Protein AF-A0A371CZX0-F1 (afdb_monomer)

Foldseek 3Di:
DVVVVVVVVVVCVVCVVLVVVLVVQCCVQDQHPPHDDDPVSQVSSVSVVFFDDDDPNDGGTHVDDDDDPVVCVQVPCVVDPVSVDPDPCVQADPNDGDCPDDPDDDPCPVVVVVVVVVVVVLQVVWKDKAAAADPVRHHDDDPFDWDDDPDIDTPDPDIDIDTPDPVSVVVVVVVVVVVVVVVVVVVD

Mean predicted aligned error: 15.75 Å

Solvent-accessible surface area (backbone atoms only — not comparable to full-atom values): 11712 Å² total; per-residue (Å²): 101,74,65,55,52,50,48,50,55,47,51,46,68,74,37,54,73,56,47,53,49,45,48,51,43,52,68,71,35,96,50,45,97,87,49,78,80,52,83,84,51,53,90,68,36,70,67,63,55,33,47,87,46,76,57,98,91,42,82,40,42,38,86,64,86,85,77,81,60,59,66,60,65,64,47,32,59,88,85,29,72,67,48,92,53,96,55,77,65,81,47,49,58,97,87,38,73,74,75,89,78,66,98,82,68,64,86,57,49,64,61,53,50,54,51,47,52,54,49,52,54,54,47,62,72,29,38,43,78,47,61,28,59,51,98,87,67,48,75,50,86,83,81,61,52,67,44,87,65,99,73,64,50,63,72,61,80,74,56,36,79,44,61,68,40,75,69,33,41,52,50,53,53,52,51,56,52,53,53,51,60,50,56,64,63,75,75,112

pLDDT: mean 73.19, std 15.43, range [34.62, 96.06]

Structure (mmCIF, N/CA/C/O backbone):
data_AF-A0A371CZX0-F1
#
_entry.id   AF-A0A371CZX0-F1
#
loop_
_atom_site.group_PDB
_atom_site.id
_atom_site.type_symbol
_atom_site.label_atom_id
_atom_site.label_alt_id
_atom_site.label_comp_id
_atom_site.label_asym_id
_atom_site.label_entity_id
_atom_site.label_seq_id
_atom_site.pdbx_PDB_ins_code
_atom_site.Cartn_x
_atom_site.Cartn_y
_atom_site.Cartn_z
_atom_site.occupancy
_atom_site.B_iso_or_equiv
_atom_site.auth_seq_id
_atom_site.auth_comp_id
_atom_site.auth_asym_id
_atom_site.auth_atom_id
_atom_site.pdbx_PDB_model_num
ATOM 1 N N . MET A 1 1 ? 22.212 -15.132 -29.363 1.00 39.94 1 MET A N 1
ATOM 2 C CA . MET A 1 1 ? 23.572 -14.924 -29.921 1.00 39.94 1 MET A CA 1
ATOM 3 C C . MET A 1 1 ? 23.565 -14.866 -31.442 1.00 39.94 1 MET A C 1
ATOM 5 O O . MET A 1 1 ? 23.543 -13.749 -31.930 1.00 39.94 1 MET A O 1
ATOM 9 N N . PHE A 1 2 ? 23.520 -15.974 -32.202 1.00 34.62 2 PHE A N 1
ATOM 10 C CA . PHE A 1 2 ? 23.431 -15.868 -33.676 1.00 34.62 2 PHE A CA 1
ATOM 11 C C . PHE A 1 2 ? 22.177 -15.104 -34.132 1.00 34.62 2 PHE A C 1
ATOM 13 O O . PHE A 1 2 ? 22.297 -14.198 -34.943 1.00 34.62 2 PHE A O 1
ATOM 20 N N . SER A 1 3 ? 21.011 -15.390 -33.542 1.00 36.66 3 SER A N 1
ATOM 21 C CA . SER A 1 3 ? 19.757 -14.658 -33.788 1.00 36.66 3 SER A CA 1
ATOM 22 C C . SER A 1 3 ? 19.860 -13.157 -33.496 1.00 36.66 3 SER A C 1
ATOM 24 O O . SER A 1 3 ? 19.471 -12.351 -34.327 1.00 36.66 3 SER A O 1
ATOM 26 N N . THR A 1 4 ? 20.427 -12.789 -32.345 1.00 41.00 4 THR A N 1
ATOM 27 C CA . THR A 1 4 ? 20.594 -11.398 -31.893 1.00 41.00 4 THR A CA 1
ATOM 28 C C . THR A 1 4 ? 21.497 -10.607 -32.840 1.00 41.00 4 THR A C 1
ATOM 30 O O . THR A 1 4 ? 21.107 -9.548 -33.318 1.00 41.00 4 THR A O 1
ATOM 33 N N . LEU A 1 5 ? 22.654 -11.172 -33.209 1.00 48.03 5 LEU A N 1
ATOM 34 C CA . LEU A 1 5 ? 23.536 -10.581 -34.218 1.00 48.03 5 LEU A CA 1
ATOM 35 C C . LEU A 1 5 ? 22.837 -10.486 -35.577 1.00 48.03 5 LEU A C 1
ATOM 37 O O . LEU A 1 5 ? 22.949 -9.472 -36.249 1.00 48.03 5 LEU A O 1
ATOM 41 N N . GLN A 1 6 ? 22.092 -11.511 -35.992 1.00 47.47 6 GLN A N 1
ATOM 42 C CA . GLN A 1 6 ? 21.374 -11.512 -37.268 1.00 47.47 6 GLN A CA 1
ATOM 43 C C . GLN A 1 6 ? 20.236 -10.474 -37.296 1.00 47.47 6 GLN A C 1
ATOM 45 O O . GLN A 1 6 ? 20.014 -9.856 -38.335 1.00 47.47 6 GLN A O 1
ATOM 50 N N . GLY A 1 7 ? 19.579 -10.226 -36.158 1.00 51.59 7 GLY A N 1
ATOM 51 C CA . GLY A 1 7 ? 18.621 -9.136 -35.951 1.00 51.59 7 GLY A CA 1
ATOM 52 C C . GLY A 1 7 ? 19.282 -7.758 -36.003 1.00 51.59 7 GLY A C 1
ATOM 53 O O . GLY A 1 7 ? 18.823 -6.904 -36.757 1.00 51.59 7 GLY A O 1
ATOM 54 N N . GLN A 1 8 ? 20.411 -7.567 -35.311 1.00 55.84 8 GLN A N 1
ATOM 55 C CA . GLN A 1 8 ? 21.215 -6.341 -35.394 1.00 55.84 8 GLN A CA 1
ATOM 56 C C . GLN A 1 8 ? 21.711 -6.082 -36.823 1.00 55.84 8 GLN A C 1
ATOM 58 O O . GLN A 1 8 ? 21.504 -4.994 -37.348 1.00 55.84 8 GLN A O 1
ATOM 63 N N . PHE A 1 9 ? 22.297 -7.073 -37.505 1.00 59.25 9 PHE A N 1
ATOM 64 C CA . PHE A 1 9 ? 22.732 -6.941 -38.902 1.00 59.25 9 PHE A CA 1
ATOM 65 C C . PHE A 1 9 ? 21.561 -6.643 -39.850 1.00 59.25 9 PHE A C 1
ATOM 67 O O . PHE A 1 9 ? 21.729 -5.857 -40.783 1.00 59.25 9 PHE A O 1
ATOM 74 N N . LEU A 1 10 ? 20.372 -7.206 -39.606 1.00 58.53 10 LEU A N 1
ATOM 75 C CA . LEU A 1 10 ? 19.166 -6.882 -40.368 1.00 58.53 10 LEU A CA 1
ATOM 76 C C . LEU A 1 10 ? 18.692 -5.446 -40.095 1.00 58.53 10 LEU A C 1
ATOM 78 O O . LEU A 1 10 ? 18.449 -4.712 -41.047 1.00 58.53 10 LEU A O 1
ATOM 82 N N . ALA A 1 11 ? 18.621 -5.007 -38.837 1.00 55.94 11 ALA A N 1
ATOM 83 C CA . ALA A 1 11 ? 18.254 -3.637 -38.473 1.00 55.94 11 ALA A CA 1
ATOM 84 C C . ALA A 1 11 ? 19.250 -2.611 -39.045 1.00 55.94 11 ALA A C 1
ATOM 86 O O . ALA A 1 11 ? 18.850 -1.644 -39.692 1.00 55.94 11 ALA A O 1
ATOM 87 N N . ILE A 1 12 ? 20.551 -2.875 -38.915 1.00 62.06 12 ILE A N 1
ATOM 88 C CA . ILE A 1 12 ? 21.637 -2.090 -39.516 1.00 62.06 12 ILE A CA 1
ATOM 89 C C . ILE A 1 12 ? 21.502 -2.035 -41.049 1.00 62.06 12 ILE A C 1
ATOM 91 O O . ILE A 1 12 ? 21.724 -0.983 -41.650 1.00 62.06 12 ILE A O 1
ATOM 95 N N . SER A 1 13 ? 21.093 -3.137 -41.689 1.00 66.69 13 SER A N 1
ATOM 96 C CA . SER A 1 13 ? 20.846 -3.193 -43.137 1.00 66.69 13 SER A CA 1
ATOM 97 C C . SER A 1 13 ? 19.555 -2.490 -43.575 1.00 66.69 13 SER A C 1
ATOM 99 O O . SER A 1 13 ? 19.482 -2.047 -44.721 1.00 66.69 13 SER A O 1
ATOM 101 N N . LEU A 1 14 ? 18.537 -2.410 -42.713 1.00 64.50 14 LEU A N 1
ATOM 102 C CA . LEU A 1 14 ? 17.269 -1.720 -42.984 1.00 64.50 14 LEU A CA 1
ATOM 103 C C . LEU A 1 14 ? 17.370 -0.205 -42.745 1.00 64.50 14 LEU A C 1
ATOM 105 O O . LEU A 1 14 ? 16.657 0.560 -43.391 1.00 64.50 14 LEU A O 1
ATOM 109 N N . TYR A 1 15 ? 18.285 0.234 -41.873 1.00 68.12 15 TYR A N 1
ATOM 110 C CA . TYR A 1 15 ? 18.467 1.637 -41.488 1.00 68.12 15 TYR A CA 1
ATOM 111 C C . TYR A 1 15 ? 19.914 2.139 -41.711 1.00 68.12 15 TYR A C 1
ATOM 113 O O . TYR A 1 15 ? 20.566 2.621 -40.777 1.00 68.12 15 TYR A O 1
ATOM 121 N N . PRO A 1 16 ? 20.438 2.102 -42.956 1.00 70.00 16 PRO A N 1
ATOM 122 C CA . PRO A 1 16 ? 21.832 2.447 -43.255 1.00 70.00 16 PRO A CA 1
ATOM 123 C C . PRO A 1 16 ? 22.191 3.911 -42.950 1.00 70.00 16 PRO A C 1
ATOM 125 O O . PRO A 1 16 ? 23.360 4.232 -42.747 1.00 70.00 16 PRO A O 1
ATOM 128 N N . ASP A 1 17 ? 21.213 4.816 -42.892 1.00 69.00 17 ASP A N 1
ATOM 129 C CA . ASP A 1 17 ? 21.449 6.218 -42.527 1.00 69.00 17 ASP A CA 1
ATOM 130 C C . ASP A 1 17 ? 21.561 6.435 -41.009 1.00 69.00 17 ASP A C 1
ATOM 132 O O . ASP A 1 17 ? 22.137 7.434 -40.580 1.00 69.00 17 ASP A O 1
ATOM 136 N N . VAL A 1 18 ? 21.069 5.493 -40.194 1.00 60.62 18 VAL A N 1
ATOM 137 C CA . VAL A 1 18 ? 21.350 5.437 -38.749 1.00 60.62 18 VAL A CA 1
ATOM 138 C C . VAL A 1 18 ? 22.753 4.874 -38.530 1.00 60.62 18 VAL A C 1
ATOM 140 O O . VAL A 1 18 ? 23.536 5.477 -37.799 1.00 60.62 18 VAL A O 1
ATOM 143 N N . LEU A 1 19 ? 23.123 3.811 -39.260 1.00 67.25 19 LEU A N 1
ATOM 144 C CA . LEU A 1 19 ? 24.485 3.263 -39.253 1.00 67.25 19 LEU A CA 1
ATOM 145 C C . LEU A 1 19 ? 25.536 4.335 -39.577 1.00 67.25 19 LEU A C 1
ATOM 147 O O . LEU A 1 19 ? 26.485 4.493 -38.816 1.00 67.25 19 LEU A O 1
ATOM 151 N N . LYS A 1 20 ? 25.359 5.111 -40.656 1.00 72.00 20 LYS A N 1
ATOM 152 C CA . LYS A 1 20 ? 26.300 6.189 -41.028 1.00 72.00 20 LYS A CA 1
ATOM 153 C C . LYS A 1 20 ? 26.462 7.247 -39.935 1.00 72.00 20 LYS A C 1
ATOM 155 O O . LYS A 1 20 ? 27.545 7.806 -39.803 1.00 72.00 20 LYS A O 1
ATOM 160 N N . LYS A 1 21 ? 25.406 7.539 -39.164 1.00 67.06 21 LYS A N 1
ATOM 161 C CA . LYS A 1 21 ? 25.463 8.491 -38.042 1.00 67.06 21 LYS A CA 1
ATOM 162 C C . LYS A 1 21 ? 26.211 7.905 -36.851 1.00 67.06 21 LYS A C 1
ATOM 164 O O . LYS A 1 21 ? 27.084 8.581 -36.327 1.00 67.06 21 LYS A O 1
ATOM 169 N N . ALA A 1 22 ? 25.937 6.653 -36.484 1.00 65.00 22 ALA A N 1
ATOM 170 C CA . ALA A 1 22 ? 26.668 5.955 -35.426 1.00 65.00 22 ALA A CA 1
ATOM 171 C C . ALA A 1 22 ? 28.155 5.750 -35.785 1.00 65.00 22 ALA A C 1
ATOM 173 O O . ALA A 1 22 ? 29.023 5.913 -34.934 1.00 65.00 22 ALA A O 1
ATOM 174 N N . GLN A 1 23 ? 28.467 5.467 -37.055 1.00 67.06 23 GLN A N 1
ATOM 175 C CA . GLN A 1 23 ? 29.840 5.415 -37.572 1.00 67.06 23 GLN A CA 1
ATOM 176 C C . GLN A 1 23 ? 30.514 6.789 -37.520 1.00 67.06 23 GLN A C 1
ATOM 178 O O . GLN A 1 23 ? 31.588 6.909 -36.947 1.00 67.06 23 GLN A O 1
ATOM 183 N N . ALA A 1 24 ? 29.859 7.843 -38.019 1.00 72.06 24 ALA A N 1
ATOM 184 C CA . ALA A 1 24 ? 30.389 9.202 -37.928 1.00 72.06 24 ALA A CA 1
ATOM 185 C C . ALA A 1 24 ? 30.570 9.670 -36.472 1.00 72.06 24 ALA A C 1
ATOM 187 O O . ALA A 1 24 ? 31.507 10.410 -36.186 1.00 72.06 24 ALA A O 1
ATOM 188 N N . GLU A 1 25 ? 29.715 9.237 -35.540 1.00 67.12 25 GLU A N 1
ATOM 189 C CA . GLU A 1 25 ? 29.898 9.474 -34.107 1.00 67.12 25 GLU A CA 1
ATOM 190 C C . GLU A 1 25 ? 31.125 8.719 -33.580 1.00 67.12 25 GLU A C 1
ATOM 192 O O . GLU A 1 25 ? 31.994 9.350 -32.996 1.00 67.12 25 GLU A O 1
ATOM 197 N N . LEU A 1 26 ? 31.287 7.423 -33.868 1.00 65.94 26 LEU A N 1
ATOM 198 C CA . LEU A 1 26 ? 32.488 6.653 -33.499 1.00 65.94 26 LEU A CA 1
ATOM 199 C C . LEU A 1 26 ? 33.793 7.227 -34.085 1.00 65.94 26 LEU A C 1
ATOM 201 O O . LEU A 1 26 ? 34.826 7.201 -33.413 1.00 65.94 26 LEU A O 1
ATOM 205 N N . ASP A 1 27 ? 33.741 7.765 -35.305 1.00 67.88 27 ASP A N 1
ATOM 206 C CA . ASP A 1 27 ? 34.879 8.371 -36.008 1.00 67.88 27 ASP A CA 1
ATOM 207 C C . ASP A 1 27 ? 35.216 9.792 -35.507 1.00 67.88 27 ASP A C 1
ATOM 209 O O . ASP A 1 27 ? 36.356 10.242 -35.650 1.00 67.88 27 ASP A O 1
ATOM 213 N N . THR A 1 28 ? 34.249 10.520 -34.930 1.00 63.66 28 THR A N 1
ATOM 214 C CA 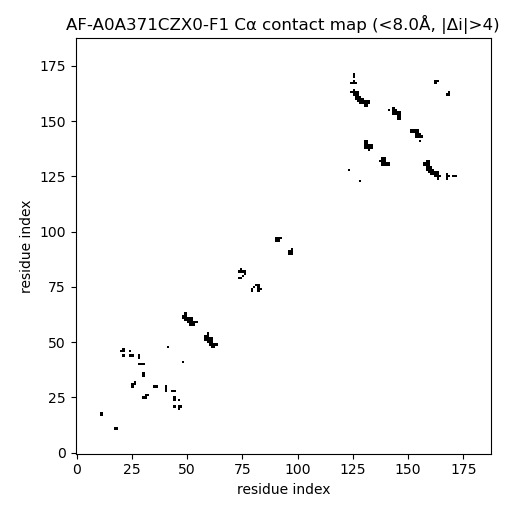. THR A 1 28 ? 34.444 11.893 -34.408 1.00 63.66 28 THR A CA 1
ATOM 215 C C . THR A 1 28 ? 34.623 11.953 -32.892 1.00 63.66 28 THR A C 1
ATOM 217 O O . THR A 1 28 ? 35.288 12.860 -32.381 1.00 63.66 28 THR A O 1
ATOM 220 N N .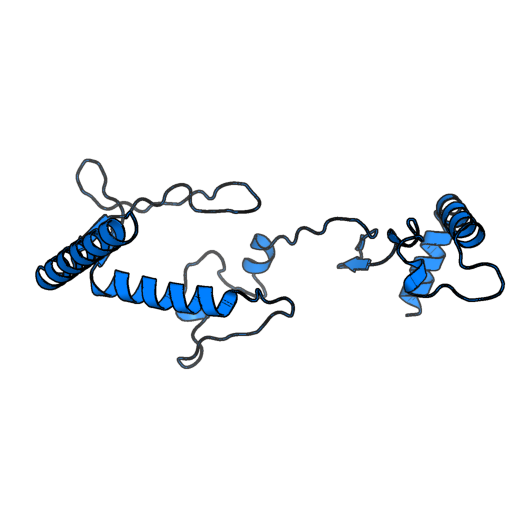 VAL A 1 29 ? 34.057 10.994 -32.165 1.00 58.62 29 VAL A N 1
ATOM 221 C CA . VAL A 1 29 ? 34.200 10.821 -30.719 1.00 58.62 29 VAL A CA 1
ATOM 222 C C . VAL A 1 29 ? 35.533 10.138 -30.412 1.00 58.62 29 VAL A C 1
ATOM 224 O O . VAL A 1 29 ? 36.202 9.555 -31.261 1.00 58.62 29 VAL A O 1
ATOM 227 N N . ARG A 1 30 ? 35.975 10.276 -29.163 1.00 51.97 30 ARG A N 1
ATOM 228 C CA . ARG A 1 30 ? 37.355 10.111 -28.689 1.00 51.97 30 ARG A CA 1
ATOM 229 C C . ARG A 1 30 ? 37.926 8.682 -28.736 1.00 51.97 30 ARG A C 1
ATOM 231 O O . ARG A 1 30 ? 38.933 8.433 -28.073 1.00 51.97 30 ARG A O 1
ATOM 238 N N . VAL A 1 31 ? 37.330 7.760 -29.489 1.00 60.97 31 VAL A N 1
ATOM 239 C CA . VAL A 1 31 ? 37.792 6.374 -29.665 1.00 60.97 31 VAL A CA 1
ATOM 240 C C . VAL A 1 31 ? 38.984 6.331 -30.630 1.00 60.97 31 VAL A C 1
ATOM 242 O O . VAL A 1 31 ? 40.094 5.974 -30.223 1.00 60.97 31 VAL A O 1
ATOM 245 N N . GLY A 1 32 ? 38.782 6.789 -31.873 1.00 59.06 32 GLY A N 1
ATOM 246 C CA . GLY A 1 32 ? 39.782 6.765 -32.946 1.00 59.06 32 GLY A CA 1
ATOM 247 C C . GLY A 1 32 ? 40.137 5.351 -33.449 1.00 59.06 32 GLY A C 1
ATOM 248 O O . GLY A 1 32 ? 39.774 4.353 -32.833 1.00 59.06 32 GLY A O 1
ATOM 249 N N . PRO A 1 33 ? 40.904 5.221 -34.549 1.00 62.81 33 PRO A N 1
ATOM 250 C CA . PRO A 1 33 ? 41.112 3.936 -35.235 1.00 62.81 33 PRO A CA 1
ATOM 251 C C . PRO A 1 33 ? 42.021 2.940 -34.490 1.00 62.81 33 PRO A C 1
ATOM 253 O O . PRO A 1 33 ? 42.171 1.802 -34.925 1.00 62.81 33 PRO A O 1
ATOM 256 N N . ASN A 1 34 ? 42.662 3.364 -33.396 1.00 61.09 34 ASN A N 1
ATOM 257 C CA . ASN A 1 34 ? 43.738 2.618 -32.733 1.00 61.09 34 ASN A CA 1
ATOM 258 C C . ASN A 1 34 ? 43.315 1.922 -31.428 1.00 61.09 34 ASN A C 1
ATOM 260 O O . ASN A 1 34 ? 44.152 1.278 -30.793 1.00 61.09 34 ASN A O 1
ATOM 264 N N . ARG A 1 35 ? 42.048 2.035 -31.010 1.00 69.88 35 ARG A N 1
ATOM 265 C CA . ARG A 1 35 ? 41.473 1.212 -29.936 1.00 69.88 35 ARG A CA 1
ATOM 266 C C . ARG A 1 35 ? 39.999 0.926 -30.202 1.00 69.88 35 ARG A C 1
ATOM 268 O O . ARG A 1 35 ? 39.347 1.661 -30.932 1.00 69.88 35 ARG A O 1
ATOM 275 N N . LEU A 1 36 ? 39.481 -0.134 -29.590 1.00 64.38 36 LEU A N 1
ATOM 276 C CA . LEU A 1 36 ? 38.037 -0.349 -29.504 1.00 64.38 36 LEU A CA 1
ATOM 277 C C . LEU A 1 36 ? 37.436 0.620 -28.464 1.00 64.38 36 LEU A C 1
ATOM 279 O O . LEU A 1 36 ? 38.159 0.998 -27.537 1.00 64.38 36 LEU A O 1
ATOM 283 N N . PRO A 1 37 ? 36.152 1.013 -28.588 1.00 65.62 37 PRO A N 1
ATOM 284 C CA . PRO A 1 37 ? 35.472 1.795 -27.558 1.00 65.62 37 PRO A CA 1
ATOM 285 C C . PRO A 1 37 ? 35.507 1.081 -26.204 1.00 65.62 37 PRO A C 1
ATOM 287 O O . PRO A 1 37 ? 35.384 -0.146 -26.147 1.00 65.62 37 PRO A O 1
ATOM 290 N N . ASP A 1 38 ? 35.624 1.843 -25.120 1.00 66.19 38 ASP A N 1
ATOM 291 C CA . ASP A 1 38 ? 35.502 1.320 -23.758 1.00 66.19 38 ASP A CA 1
ATOM 292 C C . ASP A 1 38 ? 34.377 2.023 -22.976 1.00 66.19 38 ASP A C 1
ATOM 294 O O . ASP A 1 38 ? 33.775 2.993 -23.437 1.00 66.19 38 ASP A O 1
ATOM 298 N N . TYR A 1 39 ? 34.053 1.519 -21.781 1.00 56.38 39 TYR A N 1
ATOM 299 C CA . TYR A 1 39 ? 32.932 2.024 -20.975 1.00 56.38 39 TYR A CA 1
ATOM 300 C C . TYR A 1 39 ? 33.059 3.516 -20.603 1.00 56.38 39 TYR A C 1
ATOM 302 O O . TYR A 1 39 ? 32.057 4.158 -20.290 1.00 56.38 39 TYR A O 1
ATOM 310 N N . SER A 1 40 ? 34.259 4.108 -20.656 1.00 62.56 40 SER A N 1
ATOM 311 C CA . SER A 1 40 ? 34.427 5.547 -20.424 1.00 62.56 40 SER A CA 1
ATOM 312 C C . SER A 1 40 ? 33.947 6.414 -21.597 1.00 62.56 40 SER A C 1
ATOM 314 O O . SER A 1 40 ? 33.555 7.562 -21.371 1.00 62.56 40 SER A O 1
ATOM 316 N N . ASP A 1 41 ? 33.883 5.860 -22.813 1.00 62.06 41 ASP A N 1
ATOM 317 C CA . ASP A 1 41 ? 33.377 6.538 -24.014 1.00 62.06 41 ASP A CA 1
ATOM 318 C C . ASP A 1 41 ? 31.830 6.551 -24.084 1.00 62.06 41 ASP A C 1
ATOM 320 O O . ASP A 1 41 ? 31.258 7.379 -24.793 1.00 62.06 41 ASP A O 1
ATOM 324 N N . HIS A 1 42 ? 31.139 5.706 -23.305 1.00 60.91 42 HIS A N 1
ATOM 325 C CA . HIS A 1 42 ? 29.669 5.535 -23.260 1.00 60.91 42 HIS A CA 1
ATOM 326 C C . HIS A 1 42 ? 28.882 6.852 -23.142 1.00 60.91 42 HIS A C 1
ATOM 328 O O . HIS A 1 42 ? 27.862 7.033 -23.801 1.00 60.91 42 HIS A O 1
ATOM 334 N N . LYS A 1 43 ? 29.363 7.821 -22.349 1.00 59.00 43 LYS A N 1
ATOM 335 C CA . LYS A 1 43 ? 28.701 9.137 -22.190 1.00 59.00 43 LYS A CA 1
ATOM 336 C C . LYS A 1 43 ? 28.795 10.043 -23.422 1.00 59.00 43 LYS A C 1
ATOM 338 O O . LYS A 1 43 ? 28.192 11.113 -23.434 1.00 59.00 43 LYS A O 1
ATOM 343 N N . SER A 1 44 ? 29.576 9.642 -24.417 1.00 56.78 44 SER A N 1
ATOM 344 C CA . SER A 1 44 ? 29.788 10.354 -25.676 1.00 56.78 44 SER A CA 1
ATOM 345 C C . SER A 1 44 ? 29.354 9.553 -26.908 1.00 56.78 44 SER A C 1
ATOM 347 O O . SER A 1 44 ? 29.596 10.013 -28.013 1.00 56.78 44 SER A O 1
ATOM 349 N N . LEU A 1 45 ? 28.716 8.389 -26.741 1.00 58.59 45 LEU A N 1
ATOM 350 C CA . LEU A 1 45 ? 28.226 7.540 -27.836 1.00 58.59 45 LEU A CA 1
ATOM 351 C C . LEU A 1 45 ? 26.693 7.552 -27.869 1.00 58.59 45 LEU A C 1
ATOM 353 O O . LEU A 1 45 ? 26.038 6.539 -27.632 1.00 58.59 45 LEU A O 1
ATOM 357 N N . VAL A 1 46 ? 26.121 8.728 -28.123 1.00 56.50 46 VAL A N 1
ATOM 358 C CA . VAL A 1 46 ? 24.711 9.056 -27.869 1.00 56.50 46 VAL A CA 1
ATOM 359 C C . VAL A 1 46 ? 23.748 8.305 -28.798 1.00 56.50 46 VAL A C 1
ATOM 361 O O . VAL A 1 46 ? 22.609 8.059 -28.409 1.00 56.50 46 VAL A O 1
ATOM 364 N N . HIS A 1 47 ? 24.179 7.889 -29.995 1.00 52.91 47 HIS A N 1
ATOM 365 C CA . HIS A 1 47 ? 23.363 7.047 -30.884 1.00 52.91 47 HIS A CA 1
ATOM 366 C C . HIS A 1 47 ? 23.507 5.543 -30.614 1.00 52.91 47 HIS A C 1
ATOM 368 O O . HIS A 1 47 ? 22.645 4.793 -31.055 1.00 52.91 47 HIS A O 1
ATOM 374 N N . ILE A 1 48 ? 24.564 5.089 -29.927 1.00 52.19 48 ILE A N 1
ATOM 375 C CA . ILE A 1 48 ? 24.746 3.672 -29.538 1.00 52.19 48 ILE A CA 1
ATOM 376 C C . ILE A 1 48 ? 23.992 3.415 -28.230 1.00 52.19 48 ILE A C 1
ATOM 378 O O . ILE A 1 48 ? 23.171 2.503 -28.176 1.00 52.19 48 ILE A O 1
ATOM 382 N N . ASP A 1 49 ? 24.170 4.355 -27.296 1.00 51.44 49 ASP A N 1
ATOM 383 C CA . ASP A 1 49 ? 23.164 5.065 -26.489 1.00 51.44 49 ASP A CA 1
ATOM 384 C C . ASP A 1 49 ? 21.677 4.664 -26.552 1.00 51.44 49 ASP A C 1
ATOM 386 O O . ASP A 1 49 ? 20.942 4.739 -25.570 1.00 51.44 49 ASP A O 1
ATOM 390 N N . ALA A 1 50 ? 21.209 4.377 -27.771 1.00 49.03 50 ALA A N 1
ATOM 391 C CA . ALA A 1 50 ? 19.813 4.401 -28.179 1.00 49.03 50 ALA A CA 1
ATOM 392 C C . ALA A 1 50 ? 19.324 3.117 -28.887 1.00 49.03 50 ALA A C 1
ATOM 394 O O . ALA A 1 50 ? 18.268 3.154 -29.517 1.00 49.03 50 ALA A O 1
ATOM 395 N N . ILE A 1 51 ? 20.063 1.995 -28.835 1.00 47.94 51 ILE A N 1
ATOM 396 C CA . ILE A 1 51 ? 19.813 0.833 -29.720 1.00 47.94 51 ILE A CA 1
ATOM 397 C C . ILE A 1 51 ? 19.174 -0.395 -29.035 1.00 47.94 51 ILE A C 1
ATOM 399 O O . ILE A 1 51 ? 17.992 -0.614 -29.273 1.00 47.94 51 ILE A O 1
ATOM 403 N N . ASP A 1 52 ? 19.897 -1.213 -28.258 1.00 49.84 52 ASP A N 1
ATOM 404 C CA . ASP A 1 52 ? 19.467 -2.596 -27.935 1.00 49.84 52 ASP A CA 1
ATOM 405 C C . ASP A 1 52 ? 18.948 -2.832 -26.488 1.00 49.84 52 ASP A C 1
ATOM 407 O O . ASP A 1 52 ? 19.745 -2.910 -25.553 1.00 49.84 52 ASP A O 1
ATOM 411 N N . ASP A 1 53 ? 17.648 -3.117 -26.325 1.00 52.28 53 ASP A N 1
ATOM 412 C CA . ASP A 1 53 ? 17.119 -4.148 -25.398 1.00 52.28 53 ASP A CA 1
ATOM 413 C C . ASP A 1 53 ? 15.876 -4.828 -26.031 1.00 52.28 53 ASP A C 1
ATOM 415 O O . ASP A 1 53 ? 15.224 -4.232 -26.891 1.00 52.28 53 ASP A O 1
ATOM 419 N N . GLU A 1 54 ? 15.529 -6.073 -25.677 1.00 55.31 54 GLU A N 1
ATOM 420 C CA . GLU A 1 54 ? 14.425 -6.825 -26.321 1.00 55.31 54 GLU A CA 1
ATOM 421 C C . GLU A 1 54 ? 13.437 -7.423 -25.304 1.00 55.31 54 GLU A C 1
ATOM 423 O O . GLU A 1 54 ? 13.785 -8.287 -24.499 1.00 55.31 54 GLU A O 1
ATOM 428 N N . LEU A 1 55 ? 12.163 -7.026 -25.394 1.00 55.06 55 LEU A N 1
ATOM 429 C CA . LEU A 1 55 ? 11.086 -7.489 -24.512 1.00 55.06 55 LEU A CA 1
ATOM 430 C C . LEU A 1 55 ? 10.009 -8.223 -25.320 1.00 55.06 55 LEU A C 1
ATOM 432 O O . LEU A 1 55 ? 9.339 -7.624 -26.154 1.00 55.06 55 LEU A O 1
ATOM 436 N N . HIS A 1 56 ? 9.819 -9.522 -25.069 1.00 53.59 56 HIS A N 1
ATOM 437 C CA . HIS A 1 56 ? 8.802 -10.366 -25.728 1.00 53.59 56 HIS A CA 1
ATOM 438 C C . HIS A 1 56 ? 8.787 -10.301 -27.277 1.00 53.59 56 HIS A C 1
ATOM 440 O O . HIS A 1 56 ? 7.723 -10.391 -27.890 1.00 53.59 56 HIS A O 1
ATOM 446 N N . GLY A 1 57 ? 9.950 -10.155 -27.923 1.00 55.41 57 GLY A N 1
ATOM 447 C CA . GLY A 1 57 ? 10.058 -10.020 -29.384 1.00 55.41 57 GLY A CA 1
ATOM 448 C C . GLY A 1 57 ? 10.010 -8.578 -29.906 1.00 55.41 57 GLY A C 1
ATOM 449 O O . GLY A 1 57 ? 10.056 -8.369 -31.119 1.00 55.41 57 GLY A O 1
ATOM 450 N N . TYR A 1 58 ? 9.906 -7.583 -29.019 1.00 49.53 58 TYR A N 1
ATOM 451 C CA . TYR A 1 58 ? 9.878 -6.163 -29.365 1.00 49.53 58 TYR A CA 1
ATOM 452 C C . TYR A 1 58 ? 11.205 -5.487 -29.030 1.00 49.53 58 TYR A C 1
ATOM 454 O O . TYR A 1 58 ? 11.683 -5.547 -27.898 1.00 49.53 58 TYR A O 1
ATOM 462 N N . PHE A 1 59 ? 11.764 -4.804 -30.027 1.00 60.50 59 PHE A N 1
ATOM 463 C CA . PHE A 1 59 ? 13.002 -4.042 -29.923 1.00 60.50 59 PHE A CA 1
ATOM 464 C C . PHE A 1 59 ? 12.754 -2.703 -29.217 1.00 60.50 59 PHE A C 1
ATOM 466 O O . PHE A 1 59 ? 11.974 -1.875 -29.697 1.00 60.50 59 PHE A O 1
ATOM 473 N N . ILE A 1 60 ? 13.413 -2.494 -28.083 1.00 61.03 60 ILE A N 1
ATOM 474 C CA . ILE A 1 60 ? 13.342 -1.281 -27.276 1.00 61.03 60 ILE A CA 1
ATOM 475 C C . ILE A 1 60 ? 14.600 -0.469 -27.555 1.00 61.03 60 ILE A C 1
ATOM 477 O O . ILE A 1 60 ? 15.693 -0.815 -27.118 1.00 61.03 60 ILE A O 1
ATOM 481 N N . LEU A 1 61 ? 14.420 0.649 -28.254 1.00 57.28 61 LEU A N 1
ATOM 482 C CA . LEU A 1 61 ? 15.473 1.641 -28.434 1.00 57.28 61 LEU A CA 1
ATOM 483 C C . LEU A 1 61 ? 15.895 2.175 -27.064 1.00 57.28 61 LEU A C 1
ATOM 485 O O . LEU A 1 61 ? 15.048 2.646 -26.297 1.00 57.28 61 LEU A O 1
ATOM 489 N N . ALA A 1 62 ? 17.183 2.123 -26.741 1.00 51.06 62 ALA A N 1
ATOM 490 C CA . ALA A 1 62 ? 17.674 2.678 -25.486 1.00 51.06 62 ALA A CA 1
ATOM 491 C C . ALA A 1 62 ? 17.374 4.197 -25.382 1.00 51.06 62 ALA A C 1
ATOM 493 O O . ALA A 1 62 ? 17.104 4.890 -26.367 1.00 51.06 62 ALA A O 1
ATOM 494 N N . GLY A 1 63 ? 17.247 4.692 -24.151 1.00 53.66 63 GLY A N 1
ATOM 495 C CA . GLY A 1 63 ? 16.592 5.977 -23.868 1.00 53.66 63 GLY A CA 1
ATOM 496 C C . GLY A 1 63 ? 15.051 5.937 -23.868 1.00 53.66 63 GLY A C 1
ATOM 497 O O . GLY A 1 63 ? 14.428 6.909 -23.438 1.00 53.66 63 GLY A O 1
ATOM 498 N N . THR A 1 64 ? 14.412 4.829 -24.270 1.00 52.91 64 THR A N 1
ATOM 499 C CA . THR A 1 64 ? 12.964 4.620 -24.072 1.00 52.91 64 THR A CA 1
ATOM 500 C C . THR A 1 64 ? 12.635 4.420 -22.591 1.00 52.91 64 THR A C 1
ATOM 502 O O . THR A 1 64 ? 13.255 3.610 -21.905 1.00 52.91 64 THR A O 1
ATOM 505 N N . VAL A 1 65 ? 11.608 5.116 -22.093 1.00 62.34 65 VAL A N 1
ATOM 506 C CA . VAL A 1 65 ? 11.077 4.897 -20.739 1.00 62.34 65 VAL A CA 1
ATOM 507 C C . VAL A 1 65 ? 10.112 3.714 -20.754 1.00 62.34 65 VAL A C 1
ATOM 509 O O . VAL A 1 65 ? 8.999 3.815 -21.267 1.00 62.34 65 VAL A O 1
ATOM 512 N N . LEU A 1 66 ? 10.525 2.600 -20.152 1.00 63.44 66 LEU A N 1
ATOM 513 C CA . LEU A 1 66 ? 9.652 1.453 -19.908 1.00 63.44 66 LEU A CA 1
ATOM 514 C C . LEU A 1 66 ? 8.807 1.693 -18.654 1.00 63.44 66 LEU A C 1
ATOM 516 O O . LEU A 1 66 ? 9.333 1.809 -17.547 1.00 63.44 66 LEU A O 1
ATOM 520 N N . LEU A 1 67 ? 7.486 1.737 -18.827 1.00 65.62 67 LEU A N 1
ATOM 521 C CA . LEU A 1 67 ? 6.522 1.750 -17.730 1.00 65.62 67 LEU A CA 1
ATOM 522 C C . LEU A 1 67 ? 5.916 0.344 -17.600 1.00 65.62 67 LEU A C 1
ATOM 524 O O . LEU A 1 67 ? 5.080 -0.023 -18.429 1.00 65.62 67 LEU A O 1
ATOM 528 N N . PRO A 1 68 ? 6.322 -0.470 -16.605 1.00 66.00 68 PRO A N 1
ATOM 529 C CA . PRO A 1 68 ? 5.720 -1.780 -16.402 1.00 66.00 68 PRO A CA 1
ATOM 530 C C . PRO A 1 68 ? 4.256 -1.608 -15.992 1.00 66.00 68 PRO A C 1
ATOM 532 O O . PRO A 1 68 ? 3.947 -0.888 -15.040 1.00 66.00 68 PRO A O 1
ATOM 535 N N . ASN A 1 69 ? 3.343 -2.295 -16.684 1.00 74.06 69 ASN A N 1
ATOM 536 C CA . ASN A 1 69 ? 1.942 -2.344 -16.277 1.00 74.06 69 ASN A CA 1
ATOM 537 C C . ASN A 1 69 ? 1.796 -3.278 -15.067 1.00 74.06 69 ASN A C 1
ATOM 539 O O . ASN A 1 69 ? 1.413 -4.441 -15.193 1.00 74.06 69 ASN A O 1
ATOM 543 N N . MET A 1 70 ? 2.130 -2.751 -13.888 1.00 74.38 70 MET A N 1
ATOM 544 C CA . MET A 1 70 ? 2.065 -3.480 -12.622 1.00 74.38 70 MET A CA 1
ATOM 545 C C . MET A 1 70 ? 0.665 -4.034 -12.348 1.00 74.38 70 MET A C 1
ATOM 547 O O . MET A 1 70 ? 0.558 -5.120 -11.792 1.00 74.38 70 MET A O 1
ATOM 551 N N . TRP A 1 71 ? -0.401 -3.335 -12.763 1.00 78.25 71 TRP A N 1
ATOM 552 C CA . TRP A 1 71 ? -1.765 -3.843 -12.614 1.00 78.25 71 TRP A CA 1
ATOM 553 C C . TRP A 1 71 ? -1.951 -5.141 -13.405 1.00 78.25 71 TRP A C 1
ATOM 555 O O . TRP A 1 71 ? -2.302 -6.153 -12.808 1.00 78.25 71 TRP A O 1
ATOM 565 N N . ALA A 1 72 ? -1.616 -5.150 -14.699 1.00 78.38 72 ALA A N 1
ATOM 566 C CA . ALA A 1 72 ? -1.739 -6.346 -15.535 1.00 78.38 72 ALA A CA 1
ATOM 567 C C . ALA A 1 72 ? -0.848 -7.504 -15.049 1.00 78.38 72 ALA A C 1
ATOM 569 O O . ALA A 1 72 ? -1.284 -8.647 -15.070 1.00 78.38 72 ALA A O 1
ATOM 570 N N . ILE A 1 73 ? 0.362 -7.216 -14.554 1.00 76.81 73 ILE A N 1
ATOM 571 C CA . ILE A 1 73 ? 1.265 -8.232 -13.982 1.00 76.81 73 ILE A CA 1
ATOM 572 C C . ILE A 1 73 ? 0.672 -8.847 -12.700 1.00 76.81 73 ILE A C 1
ATOM 574 O O . ILE A 1 73 ? 0.737 -10.056 -12.509 1.00 76.81 73 ILE A O 1
ATOM 578 N N . MET A 1 74 ? 0.062 -8.037 -11.828 1.00 75.25 74 MET A N 1
ATOM 579 C CA . MET A 1 74 ? -0.578 -8.518 -10.591 1.00 75.25 74 MET A CA 1
ATOM 580 C C . MET A 1 74 ? -1.952 -9.175 -10.817 1.00 75.25 74 MET A C 1
ATOM 582 O O . MET A 1 74 ? -2.468 -9.811 -9.901 1.00 75.25 74 MET A O 1
ATOM 586 N N . HIS A 1 75 ? -2.540 -9.029 -12.010 1.00 80.12 75 HIS A N 1
ATOM 587 C CA . HIS A 1 75 ? -3.820 -9.640 -12.391 1.00 80.12 75 HIS A CA 1
ATOM 588 C C . HIS A 1 75 ? -3.672 -10.709 -13.485 1.00 80.12 75 HIS A C 1
ATOM 590 O O . HIS A 1 75 ? -4.683 -11.158 -14.024 1.00 80.12 75 HIS A O 1
ATOM 596 N N . ASP A 1 76 ? -2.445 -11.142 -13.792 1.00 81.31 76 ASP A N 1
ATOM 597 C CA . ASP A 1 76 ? -2.198 -12.277 -14.680 1.00 81.31 76 ASP A CA 1
ATOM 598 C C . ASP A 1 76 ? -2.883 -13.541 -14.123 1.00 81.31 76 ASP A C 1
ATOM 600 O O . ASP A 1 76 ? -2.532 -13.978 -13.024 1.00 81.31 76 ASP A O 1
ATOM 604 N N . PRO A 1 77 ? -3.849 -14.148 -14.840 1.00 82.75 77 PRO A N 1
ATOM 605 C CA . PRO A 1 77 ? -4.582 -15.306 -14.344 1.00 82.75 77 PRO A CA 1
ATOM 606 C C . PRO A 1 77 ? -3.742 -16.591 -14.306 1.00 82.75 77 PRO A C 1
ATOM 608 O O . PRO A 1 77 ? -4.150 -17.531 -13.622 1.00 82.75 77 PRO A O 1
ATOM 611 N N . GLU A 1 78 ? -2.600 -16.662 -15.006 1.00 82.25 78 GLU A N 1
ATOM 612 C CA . GLU A 1 78 ? -1.685 -17.809 -14.896 1.00 82.25 78 GLU A CA 1
ATOM 613 C C . GLU A 1 78 ? -0.930 -17.792 -13.556 1.00 82.25 78 GLU A C 1
ATOM 615 O O . GLU A 1 78 ? -0.823 -18.826 -12.892 1.00 82.25 78 GLU A O 1
ATOM 620 N N . THR A 1 79 ? -0.471 -16.615 -13.117 1.00 79.00 79 THR A N 1
ATOM 621 C CA . THR A 1 79 ? 0.220 -16.419 -11.829 1.00 79.00 79 THR A CA 1
ATOM 622 C C . THR A 1 79 ? -0.748 -16.269 -10.646 1.00 79.00 79 THR A C 1
ATOM 624 O O . THR A 1 79 ? -0.485 -16.784 -9.556 1.00 79.00 79 THR A O 1
ATOM 627 N N . TYR A 1 80 ? -1.881 -15.586 -10.838 1.00 80.06 80 TYR A N 1
ATOM 628 C CA . TYR A 1 80 ? -2.837 -15.225 -9.786 1.00 80.06 80 TYR A CA 1
ATOM 629 C C . TYR A 1 80 ? -4.290 -15.603 -10.147 1.00 80.06 80 TYR A C 1
ATOM 631 O O . TYR A 1 80 ? -5.102 -14.723 -10.445 1.00 80.06 80 TYR A O 1
ATOM 639 N N . PRO A 1 81 ? -4.672 -16.894 -10.061 1.00 82.94 81 PRO A N 1
ATOM 6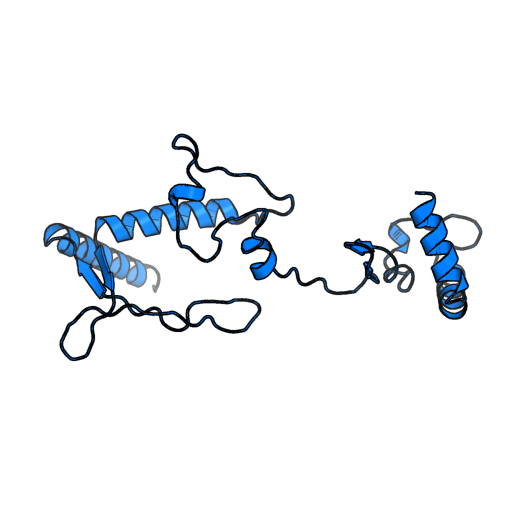40 C CA . PRO A 1 81 ? -6.058 -17.325 -10.248 1.00 82.94 81 PRO A CA 1
ATOM 641 C C . PRO A 1 81 ? -7.012 -16.598 -9.291 1.00 82.94 81 PRO A C 1
ATOM 643 O O . PRO A 1 81 ? -6.739 -16.520 -8.090 1.00 82.94 81 PRO A O 1
ATOM 646 N N . ASP A 1 82 ? -8.132 -16.091 -9.812 1.00 84.38 82 ASP A N 1
ATOM 647 C CA . ASP A 1 82 ? -9.085 -15.218 -9.105 1.00 84.38 82 ASP A CA 1
ATOM 648 C C . ASP A 1 82 ? -8.432 -13.915 -8.576 1.00 84.38 82 ASP A C 1
ATOM 650 O O . ASP A 1 82 ? -8.577 -13.554 -7.405 1.00 84.38 82 ASP A O 1
ATOM 654 N N . SER A 1 83 ? -7.642 -13.221 -9.404 1.00 80.56 83 SER A N 1
ATOM 655 C CA . SER A 1 83 ? -6.911 -11.991 -9.039 1.00 80.56 83 SER A CA 1
ATOM 656 C C . SER A 1 83 ? -7.798 -10.870 -8.480 1.00 80.56 83 SER A C 1
ATOM 658 O O . SER A 1 83 ? -7.400 -10.227 -7.510 1.00 80.56 83 SER A O 1
ATOM 660 N N . ASP A 1 84 ? -9.013 -10.708 -9.010 1.00 81.50 84 ASP A N 1
ATOM 661 C CA . ASP A 1 84 ? -9.999 -9.709 -8.563 1.00 81.50 84 ASP A CA 1
ATOM 662 C C . ASP A 1 84 ? -10.618 -10.009 -7.177 1.00 81.50 84 ASP A C 1
ATOM 664 O O . ASP A 1 84 ? -11.313 -9.167 -6.599 1.00 81.50 84 ASP A O 1
ATOM 668 N N . GLU A 1 85 ? -10.409 -11.210 -6.623 1.00 83.69 85 GLU A N 1
ATOM 669 C CA . GLU A 1 85 ? -10.980 -11.617 -5.338 1.00 83.69 85 GLU A CA 1
ATOM 670 C C . GLU A 1 85 ? -10.009 -11.353 -4.174 1.00 83.69 85 GLU A C 1
ATOM 672 O O . GLU A 1 85 ? -8.898 -11.886 -4.113 1.00 83.69 85 GLU A O 1
ATOM 677 N N . PHE A 1 86 ? -10.450 -10.565 -3.186 1.00 82.50 86 PHE A N 1
ATOM 678 C CA . PHE A 1 86 ? -9.674 -10.297 -1.973 1.00 82.50 86 PHE A CA 1
ATOM 679 C C . PHE A 1 86 ? -9.579 -11.548 -1.081 1.00 82.50 86 PHE A C 1
ATOM 681 O O . PHE A 1 86 ? -10.432 -11.786 -0.226 1.00 82.50 86 PHE A O 1
ATOM 688 N N . ARG A 1 87 ? -8.517 -12.338 -1.283 1.00 80.38 87 ARG A N 1
ATOM 689 C CA . ARG A 1 87 ? -8.218 -13.588 -0.560 1.00 80.38 87 ARG A CA 1
ATOM 690 C C . ARG A 1 87 ? -6.827 -13.561 0.083 1.00 80.38 87 ARG A C 1
ATOM 692 O O . ARG A 1 87 ? -5.868 -14.055 -0.519 1.00 80.38 87 ARG A O 1
ATOM 699 N N . PRO A 1 88 ? -6.684 -12.989 1.295 1.00 80.62 88 PRO A N 1
ATOM 700 C CA . PRO A 1 88 ? -5.410 -12.925 2.021 1.00 80.62 88 PRO A CA 1
ATOM 701 C C . PRO A 1 88 ? -4.726 -14.287 2.208 1.00 80.62 88 PRO A C 1
ATOM 703 O O . PRO A 1 88 ? -3.499 -14.369 2.229 1.00 80.62 88 PRO A O 1
ATOM 706 N N . GLU A 1 89 ? -5.512 -15.360 2.297 1.00 81.00 89 GLU A N 1
ATOM 707 C CA . GLU A 1 89 ? -5.057 -16.738 2.495 1.00 81.00 89 GLU A CA 1
ATOM 708 C C . GLU A 1 89 ? -4.178 -17.240 1.341 1.00 81.00 89 GLU A C 1
ATOM 710 O O . GLU A 1 89 ? -3.350 -18.120 1.561 1.00 81.00 89 GLU A O 1
ATOM 715 N N . ARG A 1 90 ? -4.293 -16.653 0.135 1.00 79.50 90 ARG A N 1
ATOM 716 C CA . ARG A 1 90 ? -3.446 -16.977 -1.032 1.00 79.50 90 ARG A CA 1
ATOM 717 C C . ARG A 1 90 ? -1.951 -16.845 -0.721 1.00 79.50 90 ARG A C 1
ATOM 719 O O . ARG A 1 90 ? -1.148 -17.572 -1.292 1.00 79.50 90 ARG A O 1
ATOM 726 N N . TYR A 1 91 ? -1.592 -15.939 0.186 1.00 74.62 91 TYR A N 1
ATOM 727 C CA . TYR A 1 91 ? -0.206 -15.647 0.550 1.00 74.62 91 TYR A CA 1
ATOM 728 C C . TYR A 1 91 ? 0.271 -16.408 1.797 1.00 74.62 91 TYR A C 1
ATOM 730 O O . TYR A 1 91 ? 1.388 -16.172 2.248 1.00 74.62 91 TYR A O 1
ATOM 738 N N . ILE A 1 92 ? -0.553 -17.296 2.372 1.00 77.19 92 ILE A N 1
ATOM 739 C CA . ILE A 1 92 ? -0.261 -18.030 3.611 1.00 77.19 92 ILE A CA 1
ATOM 740 C C . ILE A 1 92 ? -0.089 -19.524 3.295 1.00 77.19 92 ILE A C 1
ATOM 742 O O . ILE A 1 92 ? -1.053 -20.288 3.287 1.00 77.19 92 ILE A O 1
ATOM 746 N N . LEU A 1 93 ? 1.156 -19.954 3.086 1.00 70.56 93 LEU A N 1
ATOM 747 C CA . LEU A 1 93 ? 1.528 -21.359 2.891 1.00 70.56 93 LEU A CA 1
ATOM 748 C C . LEU A 1 93 ? 2.074 -21.936 4.205 1.00 70.56 93 LEU A C 1
ATOM 750 O O . LEU A 1 93 ? 3.067 -21.451 4.745 1.00 70.56 93 LEU A O 1
ATOM 754 N N . ASP A 1 94 ? 1.403 -22.953 4.755 1.00 68.62 94 ASP A N 1
ATOM 755 C CA . ASP A 1 94 ? 1.766 -23.632 6.014 1.00 68.62 94 ASP A CA 1
ATOM 756 C C . ASP A 1 94 ? 2.052 -22.681 7.201 1.00 68.62 94 ASP A C 1
ATOM 758 O O . ASP A 1 94 ? 2.950 -22.898 8.019 1.00 68.62 94 ASP A O 1
ATOM 762 N N . GLY A 1 95 ? 1.283 -21.590 7.294 1.00 66.19 95 GLY A N 1
ATOM 763 C CA . GLY A 1 95 ? 1.433 -20.571 8.341 1.00 66.19 95 GLY A CA 1
ATOM 764 C C . GLY A 1 95 ? 2.632 -19.633 8.157 1.00 66.19 95 GLY A C 1
ATOM 765 O O . GLY A 1 95 ? 2.956 -18.871 9.069 1.00 66.19 95 GLY A O 1
ATOM 766 N N . LYS A 1 96 ? 3.289 -19.664 6.993 1.00 63.97 96 LYS A N 1
ATOM 767 C CA . LYS A 1 96 ? 4.332 -18.720 6.581 1.00 63.97 96 LYS A CA 1
ATOM 768 C C . LYS A 1 96 ? 3.838 -17.892 5.401 1.00 63.97 96 LYS A C 1
ATOM 770 O O . LYS A 1 96 ? 3.066 -18.369 4.576 1.00 63.97 96 LYS A O 1
ATOM 775 N N . ILE A 1 97 ? 4.295 -16.646 5.334 1.00 64.81 97 ILE A N 1
ATOM 776 C CA . ILE A 1 97 ? 4.060 -15.801 4.166 1.00 64.81 97 ILE A CA 1
ATOM 777 C C . ILE A 1 97 ? 5.069 -16.210 3.097 1.00 64.81 97 ILE A C 1
ATOM 779 O O . ILE A 1 97 ? 6.268 -16.230 3.389 1.00 64.81 97 ILE A O 1
ATOM 783 N N . ASP A 1 98 ? 4.597 -16.543 1.895 1.00 60.94 98 ASP A N 1
ATOM 784 C CA . ASP A 1 98 ? 5.507 -16.752 0.771 1.00 60.94 98 ASP A CA 1
ATOM 785 C C . ASP A 1 98 ? 6.082 -15.406 0.319 1.00 60.94 98 ASP A C 1
ATOM 787 O O . ASP A 1 98 ? 5.373 -14.407 0.182 1.00 60.94 98 ASP A O 1
ATOM 791 N N . ALA A 1 99 ? 7.395 -15.378 0.147 1.00 56.66 99 ALA A N 1
ATOM 792 C CA . ALA A 1 99 ? 8.178 -14.176 -0.081 1.00 56.66 99 ALA A CA 1
ATOM 793 C C . ALA A 1 99 ? 9.105 -14.380 -1.282 1.00 56.66 99 ALA A C 1
ATOM 795 O O . ALA A 1 99 ? 10.294 -14.088 -1.203 1.00 56.66 99 ALA A O 1
ATOM 796 N N . THR A 1 100 ? 8.581 -14.907 -2.391 1.00 53.47 100 THR A N 1
ATOM 797 C CA . THR A 1 100 ? 9.305 -14.978 -3.668 1.00 53.47 100 THR A CA 1
ATOM 798 C C . THR A 1 100 ? 9.775 -13.583 -4.091 1.00 53.47 100 THR A C 1
ATOM 800 O O . THR A 1 100 ? 8.975 -12.718 -4.448 1.00 53.47 100 THR A O 1
ATOM 803 N N . GLU A 1 101 ? 11.087 -13.355 -4.006 1.00 51.47 101 GLU A N 1
ATOM 804 C CA . GLU A 1 101 ? 11.698 -12.030 -4.127 1.00 51.47 101 GLU A CA 1
ATOM 805 C C . GLU A 1 101 ? 12.061 -11.679 -5.580 1.00 51.47 101 GLU A C 1
ATOM 807 O O . GLU A 1 101 ? 12.829 -12.386 -6.232 1.00 51.47 101 GLU A O 1
ATOM 812 N N . GLY A 1 102 ? 11.563 -10.542 -6.080 1.00 50.06 102 GLY A N 1
ATOM 813 C CA . GLY A 1 102 ? 11.985 -9.972 -7.365 1.00 50.06 102 GLY A CA 1
ATOM 814 C C . GLY A 1 102 ? 13.329 -9.231 -7.278 1.00 50.06 102 GLY A C 1
ATOM 815 O O . GLY A 1 102 ? 13.691 -8.686 -6.237 1.00 50.06 102 GLY A O 1
ATOM 816 N N . HIS A 1 103 ? 14.071 -9.149 -8.385 1.00 48.19 103 HIS A N 1
ATOM 817 C CA . HIS A 1 103 ? 15.469 -8.683 -8.384 1.00 48.19 103 HIS A CA 1
ATOM 818 C C . HIS A 1 103 ? 15.704 -7.173 -8.150 1.00 48.19 103 HIS A C 1
ATOM 820 O O . HIS A 1 103 ? 16.856 -6.759 -8.033 1.00 48.19 103 HIS A O 1
ATOM 826 N N . THR A 1 104 ? 14.655 -6.354 -8.011 1.00 50.59 104 THR A N 1
ATOM 827 C CA . THR A 1 104 ? 14.769 -4.884 -7.870 1.00 50.59 104 THR A CA 1
ATOM 828 C C . THR A 1 104 ? 14.004 -4.363 -6.648 1.00 50.59 104 THR A C 1
ATOM 830 O O . THR A 1 104 ? 13.143 -3.489 -6.735 1.00 50.59 104 THR A O 1
ATOM 833 N N . MET A 1 105 ? 14.274 -4.939 -5.476 1.00 62.59 105 MET A N 1
ATOM 834 C CA . MET A 1 105 ? 13.531 -4.616 -4.255 1.00 62.59 105 MET A CA 1
ATOM 835 C C . MET A 1 105 ? 13.834 -3.227 -3.689 1.00 62.59 105 MET A C 1
ATOM 837 O O . MET A 1 105 ? 14.984 -2.866 -3.440 1.00 62.59 105 MET A O 1
ATOM 841 N N . CYS A 1 106 ? 12.765 -2.493 -3.369 1.00 72.75 106 CYS A N 1
ATOM 842 C CA . CYS A 1 106 ? 12.831 -1.217 -2.663 1.00 72.75 106 CYS A CA 1
ATOM 843 C C . CYS A 1 106 ? 13.638 -1.350 -1.349 1.00 72.75 106 CYS A C 1
ATOM 845 O O . CYS A 1 106 ? 13.288 -2.188 -0.507 1.00 72.75 106 CYS A O 1
ATOM 847 N N . PRO A 1 107 ? 14.667 -0.511 -1.107 1.00 76.88 107 PRO A N 1
ATOM 848 C CA . PRO A 1 107 ? 15.450 -0.565 0.131 1.00 76.88 107 PRO A CA 1
ATOM 849 C C . PRO A 1 107 ? 14.598 -0.236 1.367 1.00 76.88 107 PRO A C 1
ATOM 851 O O . PRO A 1 107 ? 14.850 -0.749 2.455 1.00 76.88 107 PRO A O 1
ATOM 854 N N . GLY A 1 108 ? 13.534 0.555 1.193 1.00 80.38 108 GLY A N 1
ATOM 855 C CA . GLY A 1 108 ? 12.566 0.871 2.240 1.00 80.38 108 GLY A CA 1
ATOM 856 C C . GLY A 1 108 ? 11.615 -0.273 2.614 1.00 80.38 108 GLY A C 1
ATOM 857 O O . GLY A 1 108 ? 10.869 -0.106 3.578 1.00 80.38 108 GLY A O 1
ATOM 858 N N . ARG A 1 109 ? 11.620 -1.425 1.911 1.00 80.31 109 ARG A N 1
ATOM 859 C CA . ARG A 1 109 ? 10.598 -2.480 2.094 1.00 80.31 109 ARG A CA 1
ATOM 860 C C . ARG A 1 109 ? 10.476 -2.968 3.535 1.00 80.31 109 ARG A C 1
ATOM 862 O O . ARG A 1 109 ? 9.368 -3.133 4.026 1.00 80.31 109 ARG A O 1
ATOM 869 N N . TYR A 1 110 ? 11.600 -3.145 4.229 1.00 80.69 110 TYR A N 1
ATOM 870 C CA . TYR A 1 110 ? 11.610 -3.655 5.600 1.00 80.69 110 TYR A CA 1
ATOM 871 C C . TYR A 1 110 ? 11.035 -2.647 6.598 1.00 80.69 110 TYR A C 1
ATOM 873 O O . TYR A 1 110 ? 10.267 -3.025 7.478 1.00 80.69 110 TYR A O 1
ATOM 881 N N . PHE A 1 111 ? 11.367 -1.362 6.437 1.00 84.50 111 PHE A N 1
ATOM 882 C CA . PHE A 1 111 ? 10.814 -0.288 7.261 1.00 84.50 111 PHE A CA 1
ATOM 883 C C . PHE A 1 111 ? 9.312 -0.118 7.006 1.00 84.50 111 PHE A C 1
ATOM 885 O O . PHE A 1 111 ? 8.532 -0.070 7.955 1.00 84.50 111 PHE A O 1
ATOM 892 N N . ALA A 1 112 ? 8.904 -0.101 5.733 1.00 78.88 112 ALA A N 1
ATOM 893 C CA . ALA A 1 112 ? 7.503 -0.006 5.340 1.00 78.88 112 ALA A CA 1
ATOM 894 C C . ALA A 1 112 ? 6.681 -1.191 5.872 1.00 78.88 112 ALA A C 1
ATOM 896 O O . ALA A 1 112 ? 5.642 -0.976 6.489 1.00 78.88 112 ALA A O 1
ATOM 897 N N . LEU A 1 113 ? 7.168 -2.426 5.709 1.00 80.94 113 LEU A N 1
ATOM 898 C CA . LEU A 1 113 ? 6.486 -3.632 6.179 1.00 80.94 113 LEU A CA 1
ATOM 899 C C . LEU A 1 113 ? 6.392 -3.679 7.711 1.00 80.94 113 LEU A C 1
ATOM 901 O O . LEU A 1 113 ? 5.310 -3.912 8.242 1.00 80.94 113 LEU A O 1
ATOM 905 N N . ALA A 1 114 ? 7.485 -3.409 8.433 1.00 83.69 114 ALA A N 1
ATOM 906 C CA . ALA A 1 114 ? 7.472 -3.387 9.897 1.00 83.69 114 ALA A CA 1
ATOM 907 C C . ALA A 1 114 ? 6.545 -2.288 10.449 1.00 83.69 114 ALA A C 1
ATOM 909 O O . ALA A 1 114 ? 5.759 -2.542 11.363 1.00 83.69 114 ALA A O 1
ATOM 910 N N . GLY A 1 115 ? 6.593 -1.086 9.864 1.00 89.00 115 GLY A N 1
ATOM 911 C CA . GLY A 1 115 ? 5.704 0.020 10.216 1.00 89.00 115 GLY A CA 1
ATOM 912 C C . GLY A 1 115 ? 4.234 -0.302 9.941 1.00 89.00 115 GLY A C 1
ATOM 913 O O . GLY A 1 115 ? 3.390 -0.076 10.808 1.00 89.00 115 GLY A O 1
ATOM 914 N N . LEU A 1 116 ? 3.931 -0.891 8.780 1.00 87.44 116 LEU A N 1
ATOM 915 C CA . LEU A 1 116 ? 2.580 -1.299 8.396 1.00 87.44 116 LEU A CA 1
ATOM 916 C C . LEU A 1 116 ? 2.026 -2.388 9.325 1.00 87.44 116 LEU A C 1
ATOM 918 O O . LEU A 1 116 ? 0.899 -2.256 9.796 1.00 87.44 116 LEU A O 1
ATOM 922 N N . ILE A 1 117 ? 2.819 -3.415 9.652 1.00 85.56 117 ILE A N 1
ATOM 923 C CA . ILE A 1 117 ? 2.427 -4.482 10.589 1.00 85.56 117 ILE A CA 1
ATOM 924 C C . ILE A 1 117 ? 2.074 -3.897 11.961 1.00 85.56 117 ILE A C 1
ATOM 926 O O . ILE A 1 117 ? 1.009 -4.199 12.497 1.00 85.56 117 ILE A O 1
ATOM 930 N N . ILE A 1 118 ? 2.931 -3.036 12.521 1.00 91.12 118 ILE A N 1
ATOM 931 C CA . ILE A 1 118 ? 2.692 -2.413 13.833 1.00 91.12 118 ILE A CA 1
ATOM 932 C C . ILE A 1 118 ? 1.472 -1.488 13.784 1.00 91.12 118 ILE A C 1
ATOM 934 O O . ILE A 1 118 ? 0.674 -1.486 14.723 1.00 91.12 118 ILE A O 1
ATOM 938 N N . ASN A 1 119 ? 1.293 -0.729 12.701 1.00 90.62 119 ASN A N 1
ATOM 939 C CA . ASN A 1 119 ? 0.150 0.162 12.530 1.00 90.62 119 ASN A CA 1
ATOM 940 C C . ASN A 1 119 ? -1.169 -0.623 12.454 1.00 90.62 119 ASN A C 1
ATOM 942 O O . ASN A 1 119 ? -2.056 -0.381 13.270 1.00 90.62 119 ASN A O 1
ATOM 946 N N . ILE A 1 120 ? -1.259 -1.621 11.568 1.00 90.81 120 ILE A N 1
ATOM 947 C CA . ILE A 1 120 ? -2.436 -2.491 11.427 1.00 90.81 120 ILE A CA 1
ATOM 948 C C . ILE A 1 120 ? -2.734 -3.211 12.746 1.00 90.81 120 ILE A C 1
ATOM 950 O O . ILE A 1 120 ? -3.875 -3.190 13.203 1.00 90.81 120 ILE A O 1
ATOM 954 N N . ALA A 1 121 ? -1.729 -3.801 13.401 1.00 92.06 121 ALA A N 1
ATOM 955 C CA . ALA A 1 121 ? -1.918 -4.488 14.679 1.00 92.06 121 ALA A CA 1
ATOM 956 C C . ALA A 1 121 ? -2.457 -3.539 15.765 1.00 92.06 121 ALA A C 1
ATOM 958 O O . ALA A 1 121 ? -3.381 -3.898 16.494 1.00 92.06 121 ALA A O 1
ATOM 959 N N . SER A 1 122 ? -1.923 -2.315 15.835 1.00 92.75 122 SER A N 1
ATOM 960 C CA . SER A 1 122 ? -2.357 -1.286 16.789 1.00 92.75 122 SER A CA 1
ATOM 961 C C . SER A 1 122 ? -3.792 -0.826 16.513 1.00 92.75 122 SER A C 1
ATOM 963 O O . SER A 1 122 ? -4.600 -0.749 17.438 1.00 92.75 122 SER A O 1
ATOM 965 N N . VAL A 1 123 ? -4.136 -0.583 15.243 1.00 93.75 123 VAL A N 1
ATOM 966 C CA . VAL A 1 123 ? -5.490 -0.209 14.800 1.00 93.75 123 VAL A CA 1
ATOM 967 C C . VAL A 1 123 ? -6.492 -1.321 15.117 1.00 93.75 123 VAL A C 1
ATOM 969 O O . VAL A 1 123 ? -7.491 -1.059 15.782 1.00 93.75 123 VAL A O 1
ATOM 972 N N . LEU A 1 124 ? -6.207 -2.569 14.734 1.00 93.12 124 LEU A N 1
ATOM 973 C CA . LEU A 1 124 ? -7.078 -3.722 15.000 1.00 93.12 124 LEU A CA 1
ATOM 974 C C . LEU A 1 124 ? -7.208 -4.050 16.496 1.00 93.12 124 LEU A C 1
ATOM 976 O O . LEU A 1 124 ? -8.220 -4.624 16.908 1.00 93.12 124 LEU A O 1
ATOM 980 N N . HIS A 1 125 ? -6.215 -3.697 17.318 1.00 93.81 125 HIS A N 1
ATOM 981 C CA . HIS A 1 125 ? -6.258 -3.901 18.766 1.00 93.81 125 HIS A CA 1
ATOM 982 C C . HIS A 1 125 ? -7.272 -2.983 19.464 1.00 93.81 125 HIS A C 1
ATOM 984 O O . HIS A 1 125 ? -7.941 -3.428 20.398 1.00 93.81 125 HIS A O 1
ATOM 990 N N . VAL A 1 126 ? -7.423 -1.731 19.010 1.00 95.94 126 VAL A N 1
ATOM 991 C CA . VAL A 1 126 ? -8.257 -0.723 19.698 1.00 95.94 126 VAL A CA 1
ATOM 992 C C . VAL A 1 126 ? -9.531 -0.325 18.948 1.00 95.94 126 VAL A C 1
ATOM 994 O O . VAL A 1 126 ? -10.510 0.045 19.600 1.00 95.94 126 VAL A O 1
ATOM 997 N N . PHE A 1 127 ? -9.575 -0.461 17.619 1.00 95.88 127 PHE A N 1
ATOM 998 C CA . PHE A 1 127 ? -10.724 -0.092 16.786 1.00 95.88 127 PHE A CA 1
ATOM 999 C C . PHE A 1 127 ? -11.459 -1.298 16.188 1.00 95.88 127 PHE A C 1
ATOM 1001 O O . PHE A 1 127 ? -10.867 -2.294 15.771 1.00 95.88 127 PHE A O 1
ATOM 1008 N N . TYR A 1 128 ? -12.782 -1.186 16.143 1.00 93.38 128 TYR A N 1
ATOM 1009 C CA . TYR A 1 128 ? -13.641 -1.903 15.216 1.00 93.38 128 TYR A CA 1
ATOM 1010 C C . TYR A 1 128 ? -13.739 -1.070 13.935 1.00 93.38 128 TYR A C 1
ATOM 1012 O O . TYR A 1 128 ? -14.035 0.126 14.001 1.00 93.38 128 TYR A O 1
ATOM 1020 N N . ILE A 1 129 ? -13.486 -1.705 12.790 1.00 93.50 129 ILE A N 1
ATOM 1021 C CA . ILE A 1 129 ? -13.654 -1.108 11.464 1.00 93.50 129 ILE A CA 1
ATOM 1022 C C . ILE A 1 129 ? -14.776 -1.865 10.759 1.00 93.50 129 ILE A C 1
ATOM 1024 O O . ILE A 1 129 ? -14.730 -3.091 10.654 1.00 93.50 129 ILE A O 1
ATOM 1028 N N . GLY A 1 130 ? -15.785 -1.130 10.303 1.00 90.25 130 GLY A N 1
ATOM 1029 C CA . GLY A 1 130 ? -16.958 -1.656 9.614 1.00 90.25 130 GLY A CA 1
ATOM 1030 C C . GLY A 1 130 ? -17.240 -0.932 8.294 1.00 90.25 130 GLY A C 1
ATOM 1031 O O . GLY A 1 130 ? -16.599 0.080 7.989 1.00 90.25 130 GLY A O 1
ATOM 1032 N N . PRO A 1 131 ? -18.216 -1.421 7.509 1.00 91.44 131 PRO A N 1
ATOM 1033 C CA . PRO A 1 131 ? -18.679 -0.738 6.301 1.00 91.44 131 PRO A CA 1
ATOM 1034 C C . PRO A 1 131 ? -19.191 0.680 6.618 1.00 91.44 131 PRO A C 1
ATOM 1036 O O . PRO A 1 131 ? -19.571 0.955 7.763 1.00 91.44 131 PRO A O 1
ATOM 1039 N N . PRO A 1 132 ? -19.216 1.593 5.634 1.00 91.44 132 PRO A N 1
ATOM 1040 C CA . PRO A 1 132 ? -19.880 2.878 5.796 1.00 91.44 132 PRO A CA 1
ATOM 1041 C C . PRO A 1 132 ? -21.395 2.701 5.935 1.00 91.44 132 PRO A C 1
ATOM 1043 O O . PRO A 1 132 ? -21.971 1.697 5.504 1.00 91.44 132 PRO A O 1
ATOM 1046 N N . LEU A 1 133 ? -22.026 3.699 6.551 1.00 91.56 133 LEU A N 1
ATOM 1047 C CA . LEU A 1 133 ? -23.462 3.739 6.802 1.00 91.56 133 LEU A CA 1
ATOM 1048 C C . LEU A 1 133 ? -24.138 4.768 5.889 1.00 91.56 133 LEU A C 1
ATOM 1050 O O . LEU A 1 133 ? -23.539 5.800 5.578 1.00 91.56 133 LEU A O 1
ATOM 1054 N N . ASP A 1 134 ? -25.366 4.480 5.462 1.00 88.88 134 ASP A N 1
ATOM 1055 C CA . ASP A 1 134 ? -26.231 5.444 4.773 1.00 88.88 134 ASP A CA 1
ATOM 1056 C C . ASP A 1 134 ? -26.872 6.458 5.745 1.00 88.88 134 ASP A C 1
ATOM 1058 O O . ASP A 1 134 ? -26.602 6.448 6.949 1.00 88.88 134 ASP A O 1
ATOM 1062 N N . GLU A 1 135 ? -27.712 7.359 5.223 1.00 89.75 135 GLU A N 1
ATOM 1063 C CA . GLU A 1 135 ? -28.397 8.391 6.020 1.00 89.75 135 GLU A CA 1
ATOM 1064 C C . GLU A 1 135 ? -29.341 7.795 7.084 1.00 89.75 135 GLU A C 1
ATOM 1066 O O . GLU A 1 135 ? -29.589 8.424 8.113 1.00 89.75 135 GLU A O 1
ATOM 1071 N N . GLU A 1 136 ? -29.808 6.556 6.892 1.00 90.25 136 GLU A N 1
ATOM 1072 C CA . GLU A 1 136 ? -30.609 5.800 7.861 1.00 90.25 136 GLU A CA 1
ATOM 1073 C C . GLU A 1 136 ? -29.774 4.894 8.791 1.00 90.25 136 GLU A C 1
ATOM 1075 O O . GLU A 1 136 ? -30.336 4.143 9.595 1.00 90.25 136 GLU A O 1
ATOM 1080 N N . GLY A 1 137 ? -28.441 4.951 8.717 1.00 87.75 137 GLY A N 1
ATOM 1081 C CA . GLY A 1 137 ? -27.534 4.184 9.574 1.00 87.75 137 GLY A CA 1
ATOM 1082 C C . GLY A 1 137 ? -27.351 2.715 9.172 1.00 87.75 137 GLY A C 1
ATOM 1083 O O . GLY A 1 137 ? -26.847 1.924 9.975 1.00 87.75 137 GLY A O 1
ATOM 1084 N N . ARG A 1 138 ? -27.753 2.314 7.961 1.00 89.44 138 ARG A N 1
ATOM 1085 C CA . ARG A 1 138 ? -27.627 0.934 7.464 1.00 89.44 138 ARG A CA 1
ATOM 1086 C C . ARG A 1 138 ? -26.286 0.740 6.745 1.00 89.44 138 ARG A C 1
ATOM 1088 O O . ARG A 1 138 ? -25.869 1.617 5.991 1.00 89.44 138 ARG A O 1
ATOM 1095 N N . PRO A 1 139 ? -25.614 -0.410 6.924 1.00 91.38 139 PRO A N 1
ATOM 1096 C CA . PRO A 1 139 ? -24.351 -0.687 6.252 1.00 91.38 139 PRO A CA 1
ATOM 1097 C C . PRO A 1 139 ? -24.558 -0.938 4.754 1.00 91.38 139 PRO A C 1
ATOM 1099 O O . PRO A 1 139 ? -25.395 -1.760 4.374 1.00 91.38 139 PRO A O 1
ATOM 1102 N N . PHE A 1 140 ? -23.746 -0.303 3.907 1.00 88.69 140 PHE A N 1
ATOM 1103 C CA . PHE A 1 140 ? -23.722 -0.571 2.465 1.00 88.69 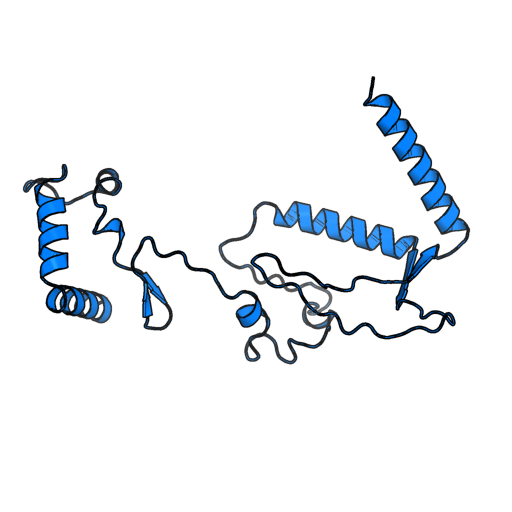140 PHE A CA 1
ATOM 1104 C C . PHE A 1 140 ? -22.330 -1.003 1.985 1.00 88.69 140 PHE A C 1
ATOM 1106 O O . PHE A 1 140 ? -21.303 -0.645 2.564 1.00 88.69 140 PHE A O 1
ATOM 1113 N N . LYS A 1 141 ? -22.288 -1.805 0.914 1.00 84.88 141 LYS A N 1
ATOM 1114 C CA . LYS A 1 141 ? -21.031 -2.216 0.278 1.00 84.88 141 LYS A CA 1
ATOM 1115 C C . LYS A 1 141 ? -20.586 -1.131 -0.701 1.00 84.88 141 LYS A C 1
ATOM 1117 O O . LYS A 1 141 ? -21.264 -0.889 -1.696 1.00 84.88 141 LYS A O 1
ATOM 1122 N N . VAL A 1 142 ? -19.430 -0.528 -0.445 1.00 83.75 142 VAL A N 1
ATOM 1123 C CA . VAL A 1 142 ? -18.722 0.291 -1.438 1.00 83.75 142 VAL A CA 1
ATOM 1124 C C . VAL A 1 142 ? -18.189 -0.632 -2.532 1.00 83.75 142 VAL A C 1
ATOM 1126 O O . VAL A 1 142 ? -17.579 -1.661 -2.233 1.00 83.75 142 VAL A O 1
ATOM 1129 N N . ASN A 1 143 ? -18.411 -0.265 -3.791 1.00 79.31 143 ASN A N 1
ATOM 1130 C CA . ASN A 1 143 ? -17.655 -0.800 -4.917 1.00 79.31 143 ASN A CA 1
ATOM 1131 C C . ASN A 1 143 ? -16.665 0.293 -5.344 1.00 79.31 143 ASN A C 1
ATOM 1133 O O . ASN A 1 143 ? -17.089 1.221 -6.034 1.00 79.31 143 ASN A O 1
ATOM 1137 N N . PRO A 1 144 ? -15.414 0.274 -4.852 1.00 73.50 144 PRO A N 1
ATOM 1138 C CA . PRO A 1 144 ? -14.509 1.397 -5.036 1.00 73.50 144 PRO A CA 1
ATOM 1139 C C . PRO A 1 144 ? -14.091 1.512 -6.503 1.00 73.50 144 PRO A C 1
ATOM 1141 O O . PRO A 1 144 ? -13.535 0.573 -7.071 1.00 73.50 144 PRO A O 1
ATOM 1144 N N . GLY A 1 145 ? -14.322 2.686 -7.093 1.00 83.12 145 GLY A N 1
ATOM 1145 C CA . GLY A 1 145 ? -13.527 3.129 -8.234 1.00 83.12 145 GLY A CA 1
ATOM 1146 C C . GLY A 1 145 ? -12.070 3.314 -7.807 1.00 83.12 145 GLY A C 1
ATOM 1147 O O . GLY A 1 145 ? -11.779 3.496 -6.620 1.00 83.12 145 GLY A O 1
ATOM 1148 N N . MET A 1 146 ? -11.153 3.248 -8.766 1.00 83.75 146 MET A N 1
ATOM 1149 C CA . MET A 1 146 ? -9.721 3.456 -8.555 1.00 83.75 146 MET A CA 1
ATOM 1150 C C . MET A 1 146 ? -9.282 4.666 -9.373 1.00 83.75 146 MET A C 1
ATOM 1152 O O . MET A 1 146 ? -9.670 4.790 -10.531 1.00 83.75 146 MET A O 1
ATOM 1156 N N . THR A 1 147 ? -8.466 5.546 -8.796 1.00 87.00 147 THR A N 1
ATOM 1157 C CA . THR A 1 147 ? -7.998 6.748 -9.497 1.00 87.00 147 THR A CA 1
ATOM 1158 C C . THR A 1 147 ? -7.037 6.416 -10.636 1.00 87.00 147 THR A C 1
ATOM 1160 O O . THR A 1 147 ? -6.114 5.610 -10.463 1.00 87.00 147 THR A O 1
ATOM 1163 N N . ASP A 1 148 ? -7.167 7.132 -11.750 1.00 79.81 148 ASP A N 1
ATOM 1164 C CA . ASP A 1 148 ? -6.215 7.084 -12.860 1.00 79.81 148 ASP A CA 1
ATOM 1165 C C . ASP A 1 148 ? -4.868 7.733 -12.492 1.00 79.81 148 ASP A C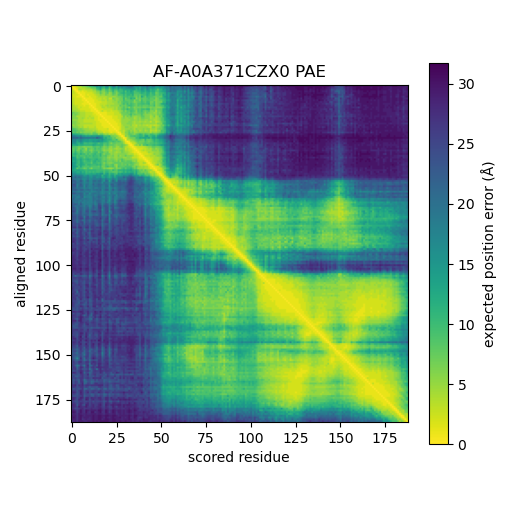 1
ATOM 1167 O O . ASP A 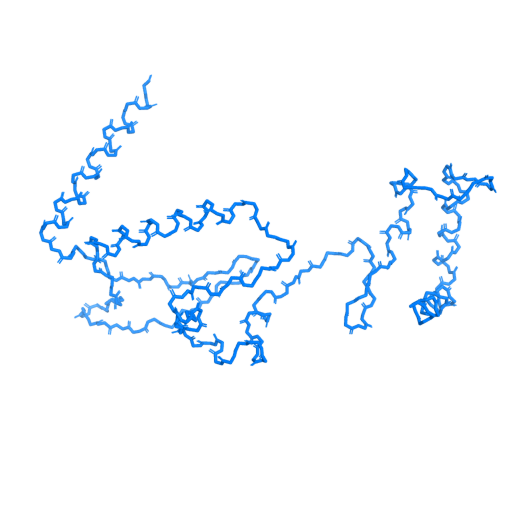1 148 ? -4.813 8.844 -11.959 1.00 79.81 148 ASP A O 1
ATOM 1171 N N . GLY A 1 149 ? -3.757 7.073 -12.835 1.00 78.25 149 GLY A N 1
ATOM 1172 C CA . GLY A 1 149 ? -2.412 7.643 -12.722 1.00 78.25 149 GLY A CA 1
ATOM 1173 C C . GLY A 1 149 ? -1.319 6.626 -12.390 1.00 78.25 149 GLY A C 1
ATOM 1174 O O . GLY A 1 149 ? -1.567 5.434 -12.248 1.00 78.25 149 GLY A O 1
ATOM 1175 N N . ILE A 1 150 ? -0.083 7.121 -12.237 1.00 73.44 150 ILE A N 1
ATOM 1176 C CA . ILE A 1 150 ? 1.083 6.310 -11.823 1.00 73.44 150 ILE A CA 1
ATOM 1177 C C . ILE A 1 150 ? 0.897 5.761 -10.396 1.00 73.44 150 ILE A C 1
ATOM 1179 O O . ILE A 1 150 ? 1.360 4.668 -10.084 1.00 73.44 150 ILE A O 1
ATOM 1183 N N . MET A 1 151 ? 0.197 6.511 -9.542 1.00 78.12 151 MET A N 1
ATOM 1184 C CA . MET A 1 151 ? -0.259 6.067 -8.227 1.00 78.12 151 MET A CA 1
ATOM 1185 C C . MET A 1 151 ? -1.780 5.941 -8.270 1.00 78.12 151 MET A C 1
ATOM 1187 O O . MET A 1 151 ? -2.466 6.951 -8.412 1.00 78.12 151 MET A O 1
ATOM 1191 N N . SER A 1 152 ? -2.291 4.719 -8.134 1.00 81.19 152 SER A N 1
ATOM 1192 C CA . SER A 1 152 ? -3.727 4.434 -8.109 1.00 81.19 152 SER A CA 1
ATOM 1193 C C . SER A 1 152 ? -4.175 4.056 -6.697 1.00 81.19 152 SER A C 1
ATOM 1195 O O . SER A 1 152 ? -3.476 3.319 -5.997 1.00 81.19 152 SER A O 1
ATOM 1197 N N . TYR A 1 153 ? -5.315 4.586 -6.264 1.00 85.06 153 TYR A N 1
ATOM 1198 C CA . TYR A 1 153 ? -5.903 4.348 -4.945 1.00 85.06 153 TYR A CA 1
ATOM 1199 C C . TYR A 1 153 ? -7.440 4.392 -5.018 1.00 85.06 153 TYR A C 1
ATOM 1201 O O . TYR A 1 153 ? -7.979 4.943 -5.980 1.00 85.06 153 TYR A O 1
ATOM 1209 N N . PRO A 1 154 ? -8.161 3.822 -4.031 1.00 88.06 154 PRO A N 1
ATOM 1210 C CA . PRO A 1 154 ? -9.620 3.852 -4.016 1.00 88.06 154 PRO A CA 1
ATOM 1211 C C . PRO A 1 154 ? -10.170 5.280 -3.943 1.00 88.06 154 PRO A C 1
ATOM 1213 O O . PRO A 1 154 ? -9.763 6.061 -3.081 1.00 88.06 154 PRO A O 1
ATOM 1216 N N . GLU A 1 155 ? -11.134 5.598 -4.804 1.00 87.12 155 GLU A N 1
ATOM 1217 C CA . GLU A 1 155 ? -11.846 6.884 -4.805 1.00 87.12 155 GLU A CA 1
ATOM 1218 C C . GLU A 1 155 ? -12.752 7.043 -3.575 1.00 87.12 155 GLU A C 1
ATOM 1220 O O . GLU A 1 155 ? -12.889 8.136 -3.028 1.00 87.12 155 GLU A O 1
ATOM 1225 N N . ASP A 1 156 ? -13.348 5.938 -3.114 1.00 85.69 156 ASP A N 1
ATOM 1226 C CA . ASP A 1 156 ? -14.180 5.888 -1.915 1.00 85.69 156 ASP A CA 1
ATOM 1227 C C . ASP A 1 156 ? -13.521 5.012 -0.843 1.00 85.69 156 ASP A C 1
ATOM 1229 O O . ASP A 1 156 ? -13.400 3.794 -0.978 1.00 85.69 156 ASP A O 1
ATOM 1233 N N . THR A 1 157 ? -13.091 5.664 0.237 1.00 86.56 157 THR A N 1
ATOM 1234 C CA . THR A 1 157 ? -12.430 5.056 1.403 1.00 86.56 157 THR A CA 1
ATOM 1235 C C . THR A 1 157 ? -13.285 5.150 2.673 1.00 86.56 157 THR A C 1
ATOM 1237 O O . THR A 1 157 ? -12.793 4.923 3.782 1.00 86.56 157 THR A O 1
ATOM 1240 N N . ARG A 1 158 ? -14.578 5.491 2.544 1.00 89.38 158 ARG A N 1
ATOM 1241 C CA . ARG A 1 158 ? -15.480 5.651 3.693 1.00 89.38 158 ARG A CA 1
ATOM 1242 C C . ARG A 1 158 ? -15.651 4.327 4.438 1.00 89.38 158 ARG A C 1
ATOM 1244 O O . ARG A 1 158 ? -16.0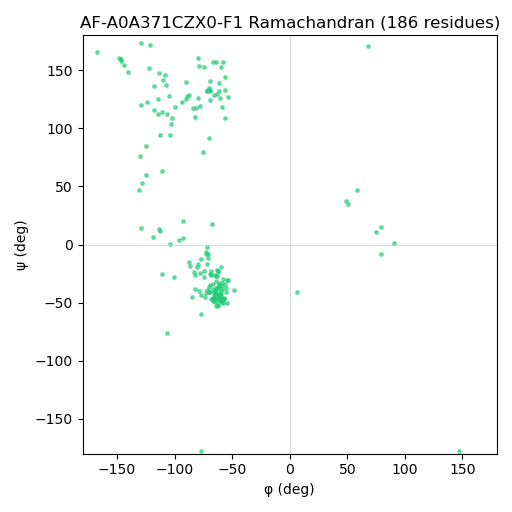07 3.304 3.862 1.00 89.38 158 ARG A O 1
ATOM 1251 N N . CYS A 1 159 ? -15.455 4.373 5.7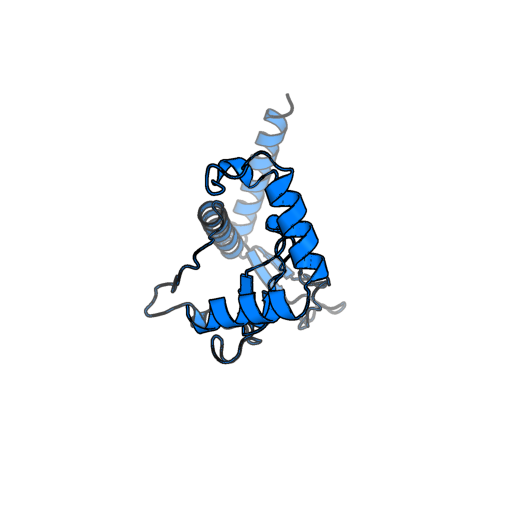49 1.00 91.69 159 CYS A N 1
ATOM 1252 C CA . CYS A 1 159 ? -15.647 3.251 6.660 1.00 91.69 159 CYS A CA 1
ATOM 1253 C C . CYS A 1 159 ? -16.136 3.754 8.023 1.00 91.69 159 CYS A C 1
ATOM 1255 O O . CYS A 1 159 ? -15.962 4.922 8.373 1.00 91.69 159 CYS A O 1
ATOM 1257 N N . THR A 1 160 ? -16.748 2.863 8.799 1.00 92.62 160 THR A N 1
ATOM 1258 C CA . THR A 1 160 ? -17.113 3.140 10.192 1.00 92.62 160 THR A CA 1
ATOM 1259 C C . THR A 1 160 ? -15.947 2.759 11.094 1.00 92.62 160 THR A C 1
ATOM 1261 O O . THR A 1 160 ? -15.485 1.624 11.028 1.00 92.62 160 THR A O 1
ATOM 1264 N N . VAL A 1 161 ? -15.496 3.668 11.962 1.00 94.06 161 VAL A N 1
ATOM 1265 C CA . VAL A 1 161 ? -14.422 3.413 12.939 1.00 94.06 161 VAL A CA 1
ATOM 1266 C C . VAL A 1 161 ? -14.937 3.714 14.344 1.00 94.06 161 VAL A C 1
ATOM 1268 O O . VAL A 1 161 ? -15.402 4.821 14.609 1.00 94.06 161 VAL A O 1
ATOM 1271 N N . GLN A 1 162 ? -14.877 2.733 15.247 1.00 93.69 162 GLN A N 1
ATOM 1272 C CA . GLN A 1 162 ? -15.372 2.847 16.628 1.00 93.69 162 GLN A CA 1
ATOM 1273 C C . GLN A 1 162 ? -14.417 2.149 17.612 1.00 93.69 162 GLN A C 1
ATOM 1275 O O . GLN A 1 162 ? -13.797 1.155 17.233 1.00 93.69 162 GLN A O 1
ATOM 1280 N N . PRO A 1 163 ? -14.271 2.601 18.872 1.00 96.06 163 PRO A N 1
ATOM 1281 C CA . PRO A 1 163 ? -13.499 1.867 19.876 1.00 96.06 163 PRO A CA 1
ATOM 1282 C C . PRO A 1 163 ? -14.092 0.476 20.146 1.00 96.06 163 PRO A C 1
ATOM 1284 O O . PRO A 1 163 ? -15.304 0.325 20.279 1.00 96.06 163 PRO A O 1
ATOM 1287 N N . ARG A 1 164 ? -13.248 -0.554 20.292 1.00 93.88 164 ARG A N 1
ATOM 1288 C CA . ARG A 1 164 ? -13.705 -1.936 20.573 1.00 93.88 164 ARG A CA 1
ATOM 1289 C C . ARG A 1 164 ? -14.315 -2.119 21.964 1.00 93.88 164 ARG A C 1
ATOM 1291 O O . ARG A 1 164 ? -15.006 -3.103 22.207 1.00 93.88 164 ARG A O 1
ATOM 1298 N N . SER A 1 165 ? -13.972 -1.240 22.903 1.00 94.75 165 SER A N 1
ATOM 1299 C CA . SER A 1 165 ? -14.448 -1.239 24.289 1.00 94.75 165 SER A CA 1
ATOM 1300 C C . SER A 1 165 ? -14.087 0.083 24.972 1.00 94.75 165 SER A C 1
ATOM 1302 O O . SER A 1 165 ? -13.185 0.783 24.513 1.00 94.75 165 SER A O 1
ATOM 1304 N N . ALA A 1 166 ? -14.694 0.368 26.127 1.00 94.00 166 ALA A N 1
ATOM 1305 C CA . ALA A 1 166 ? -14.307 1.502 26.974 1.00 94.00 166 ALA A CA 1
ATOM 1306 C C . ALA A 1 166 ? -12.824 1.454 27.415 1.00 94.00 166 ALA A C 1
ATOM 1308 O O . ALA A 1 166 ? -12.188 2.489 27.592 1.00 94.00 166 ALA A O 1
ATOM 1309 N N . GLY A 1 167 ? -12.239 0.255 27.552 1.00 94.25 167 GLY A N 1
ATOM 1310 C CA . GLY A 1 167 ? -10.806 0.099 27.827 1.00 94.25 167 GLY A CA 1
ATOM 1311 C C . GLY A 1 167 ? -9.931 0.514 26.639 1.00 94.25 167 GLY A C 1
ATOM 1312 O O . GLY A 1 167 ? -8.925 1.194 26.822 1.00 94.25 167 GLY A O 1
ATOM 1313 N N . ALA A 1 168 ? -10.344 0.167 25.417 1.00 93.88 168 ALA A N 1
ATOM 1314 C CA . ALA A 1 168 ? -9.672 0.610 24.197 1.00 93.88 168 ALA A CA 1
ATOM 1315 C C . ALA A 1 168 ? -9.795 2.131 24.000 1.00 93.88 168 ALA A C 1
ATOM 1317 O O . ALA A 1 168 ? -8.807 2.786 23.680 1.00 93.88 168 ALA A O 1
ATOM 1318 N N . GLU A 1 169 ? -10.973 2.703 24.263 1.00 94.38 169 GLU A N 1
ATOM 1319 C CA . GLU A 1 169 ? -11.208 4.152 24.239 1.00 94.38 169 GLU A CA 1
ATOM 1320 C C . GLU A 1 169 ? -10.281 4.899 25.212 1.00 94.38 169 GLU A C 1
ATOM 1322 O O . GLU A 1 169 ? -9.608 5.854 24.818 1.00 94.38 169 GLU A O 1
ATOM 1327 N N . ALA A 1 170 ? -10.156 4.418 26.454 1.00 94.50 170 ALA A N 1
ATOM 1328 C CA . ALA A 1 170 ? -9.242 4.994 27.439 1.00 94.50 170 ALA A CA 1
ATOM 1329 C C . ALA A 1 170 ? -7.770 4.957 26.977 1.00 94.50 170 ALA A C 1
ATOM 1331 O O . ALA A 1 170 ? -7.049 5.941 27.156 1.00 94.50 170 ALA A O 1
ATOM 1332 N N . LEU A 1 171 ? -7.329 3.862 26.342 1.00 94.06 171 LEU A N 1
ATOM 1333 C CA . LEU A 1 171 ? -5.978 3.742 25.774 1.00 94.06 171 LEU A CA 1
ATOM 1334 C C . LEU A 1 171 ? -5.743 4.730 24.619 1.00 94.06 171 LEU A C 1
ATOM 1336 O O . LEU A 1 171 ? -4.706 5.397 24.592 1.00 94.06 171 LEU A O 1
ATOM 1340 N N . ILE A 1 172 ? -6.709 4.867 23.703 1.00 93.62 172 ILE A N 1
ATOM 1341 C CA . ILE A 1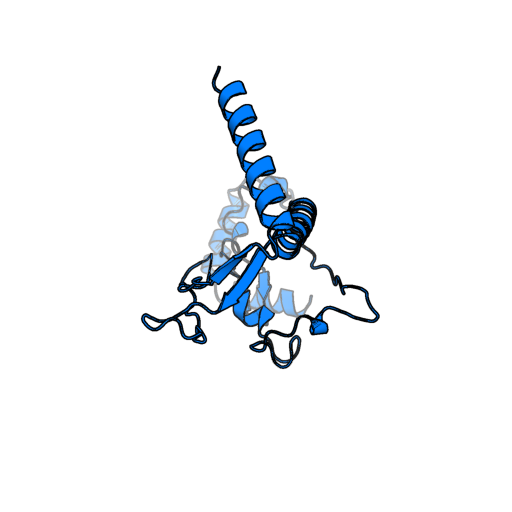 172 ? -6.659 5.831 22.590 1.00 93.62 172 ILE A CA 1
ATOM 1342 C C . ILE A 1 172 ? -6.514 7.258 23.135 1.00 93.62 172 ILE A C 1
ATOM 1344 O O . ILE A 1 172 ? -5.613 7.993 22.727 1.00 93.62 172 ILE A O 1
ATOM 1348 N N . MET A 1 173 ? -7.359 7.641 24.095 1.00 94.25 173 MET A N 1
ATOM 1349 C CA . MET A 1 173 ? -7.366 8.991 24.665 1.00 94.25 173 MET A CA 1
ATOM 1350 C C . MET A 1 173 ? -6.089 9.299 25.462 1.00 94.25 173 MET A C 1
ATOM 1352 O O . MET A 1 173 ? -5.546 10.400 25.347 1.00 94.25 173 MET A O 1
ATOM 1356 N N . ALA A 1 174 ? -5.559 8.327 26.212 1.00 93.19 174 ALA A N 1
ATOM 1357 C CA . ALA A 1 174 ? -4.286 8.470 26.918 1.00 93.19 174 ALA A CA 1
ATOM 1358 C C . ALA A 1 174 ? -3.105 8.665 25.948 1.00 93.19 174 ALA A C 1
ATOM 1360 O O . ALA A 1 174 ? -2.289 9.571 26.143 1.00 93.19 174 ALA A O 1
ATOM 1361 N N . SER A 1 175 ? -3.041 7.871 24.874 1.00 90.31 175 SER A N 1
ATOM 1362 C CA . SER A 1 175 ? -2.000 7.988 23.843 1.00 90.31 175 SER A CA 1
ATOM 1363 C C . SER A 1 175 ? -2.077 9.328 23.097 1.00 90.31 175 SER A C 1
ATOM 1365 O O . SER A 1 175 ? -1.063 10.013 22.939 1.00 90.31 175 SER A O 1
ATOM 1367 N N . ALA A 1 176 ? -3.284 9.772 22.731 1.00 89.62 176 ALA A N 1
ATOM 1368 C CA . ALA A 1 176 ? -3.500 11.065 22.080 1.00 89.62 176 ALA A CA 1
ATOM 1369 C C . ALA A 1 176 ? -3.058 12.257 22.952 1.00 89.62 176 ALA A C 1
ATOM 1371 O O . ALA A 1 176 ? -2.546 13.251 22.430 1.00 89.62 176 ALA A O 1
ATOM 1372 N N . GLN A 1 177 ? -3.219 12.165 24.276 1.00 89.94 177 GLN A N 1
ATOM 1373 C CA . GLN A 1 177 ? -2.760 13.201 25.204 1.00 89.94 177 GLN A CA 1
ATOM 1374 C C . GLN A 1 177 ? -1.228 13.224 25.339 1.00 89.94 177 GLN A C 1
ATOM 1376 O O . GLN A 1 177 ? -0.633 14.304 25.360 1.00 89.94 177 GLN A O 1
ATOM 1381 N N . GLN A 1 178 ? -0.579 12.054 25.371 1.00 87.69 178 GLN A N 1
ATOM 1382 C CA . GLN A 1 178 ? 0.886 11.950 25.372 1.00 87.69 178 GLN A CA 1
ATOM 1383 C C . GLN A 1 178 ? 1.493 12.550 24.095 1.00 87.69 178 GLN A C 1
ATOM 1385 O O . GLN A 1 178 ? 2.420 13.356 24.182 1.00 87.69 178 GLN A O 1
ATOM 1390 N N . ALA A 1 179 ? 0.926 12.238 22.924 1.00 85.44 179 ALA A N 1
ATOM 1391 C CA . ALA A 1 179 ? 1.385 12.773 21.640 1.00 85.44 179 ALA A CA 1
ATOM 1392 C C . ALA A 1 179 ? 1.376 14.314 21.606 1.00 85.44 179 ALA A C 1
ATOM 1394 O O . ALA A 1 179 ? 2.380 14.922 21.234 1.00 85.44 179 ALA A O 1
ATOM 1395 N N . LYS A 1 180 ? 0.291 14.947 22.082 1.00 80.94 180 LYS A N 1
ATOM 1396 C CA . LYS A 1 180 ? 0.186 16.415 22.201 1.00 80.94 180 LYS A CA 1
ATOM 1397 C C . LYS A 1 180 ? 1.257 17.002 23.124 1.00 80.94 180 LYS A C 1
ATOM 1399 O O . LYS A 1 180 ? 1.929 17.963 22.765 1.00 80.94 180 LYS A O 1
ATOM 1404 N N . SER A 1 181 ? 1.483 16.381 24.285 1.00 78.31 181 SER A N 1
ATOM 1405 C CA . SER A 1 181 ? 2.515 16.854 25.221 1.00 78.31 181 SER A CA 1
ATOM 1406 C C . SER A 1 181 ? 3.938 16.791 24.646 1.00 78.31 181 SER A C 1
ATOM 1408 O O . SER A 1 181 ? 4.783 17.603 25.018 1.00 78.31 181 SER A O 1
ATOM 1410 N N . HIS A 1 182 ? 4.200 15.875 23.704 1.00 73.69 182 HIS A N 1
ATOM 1411 C CA . HIS A 1 182 ? 5.474 15.816 22.989 1.00 73.69 182 HIS A CA 1
ATOM 1412 C C . HIS A 1 182 ? 5.583 16.855 21.862 1.00 73.69 182 HIS A C 1
ATOM 1414 O O . HIS A 1 182 ? 6.645 17.463 21.731 1.00 73.69 182 HIS A O 1
ATOM 1420 N N . SER A 1 183 ? 4.523 17.115 21.083 1.00 68.94 183 SER A N 1
ATOM 1421 C CA . SER A 1 183 ? 4.559 18.149 20.031 1.00 68.94 183 SER A CA 1
ATOM 1422 C C . SER A 1 183 ? 4.776 19.557 20.592 1.00 68.94 183 SER A C 1
ATOM 1424 O O . SER A 1 183 ? 5.541 20.342 20.024 1.00 68.94 183 SER A O 1
ATOM 1426 N N . ASP A 1 184 ? 4.179 19.850 21.748 1.00 65.75 184 ASP A N 1
ATOM 1427 C CA . ASP A 1 184 ? 4.330 21.141 22.432 1.00 65.75 184 ASP A CA 1
ATOM 1428 C C . ASP A 1 184 ? 5.759 21.343 22.973 1.00 65.75 184 ASP A C 1
ATOM 1430 O O . ASP A 1 184 ? 6.233 22.473 23.093 1.00 65.75 184 ASP A O 1
ATOM 1434 N N . HIS A 1 185 ? 6.473 20.247 23.256 1.00 57.75 185 HIS A N 1
ATOM 1435 C CA . HIS A 1 185 ? 7.855 20.266 23.739 1.00 57.75 185 HIS A CA 1
ATOM 1436 C C . HIS A 1 185 ? 8.909 20.398 22.630 1.00 57.75 185 HIS A C 1
ATOM 1438 O O . HIS A 1 185 ? 10.013 20.852 22.915 1.00 57.75 185 HIS A O 1
ATOM 1444 N N . VAL A 1 186 ? 8.582 20.002 21.394 1.00 58.31 186 VAL A N 1
ATOM 1445 C CA . VAL A 1 186 ? 9.454 20.128 20.205 1.00 58.31 186 VAL A CA 1
ATOM 1446 C C . VAL A 1 186 ? 9.291 21.496 19.520 1.00 58.31 186 VAL A C 1
ATOM 1448 O O . VAL A 1 186 ? 10.132 21.901 18.724 1.00 58.31 186 VAL A O 1
ATOM 1451 N N . SER A 1 187 ? 8.231 22.237 19.857 1.00 54.47 187 SER A N 1
ATOM 1452 C CA . SER A 1 187 ? 7.914 23.559 19.293 1.00 54.47 187 SER A CA 1
ATOM 1453 C C . SER A 1 187 ? 8.481 24.738 20.114 1.00 54.47 187 SER A C 1
ATOM 1455 O O . SER A 1 187 ? 7.971 25.858 20.016 1.00 54.47 187 SER A O 1
ATOM 1457 N N . ARG A 1 188 ? 9.501 24.492 20.948 1.00 43.38 188 ARG A N 1
ATOM 1458 C CA . ARG A 1 188 ? 10.203 25.466 21.805 1.00 43.38 188 ARG A CA 1
ATOM 1459 C C . ARG A 1 188 ? 11.716 25.318 21.686 1.00 43.38 188 ARG A C 1
ATOM 1461 O O . ARG A 1 188 ? 12.373 26.378 21.746 1.00 43.38 188 ARG A O 1
#

Radius of gyration: 28.24 Å; Cα contacts (8 Å, |Δi|>4): 122; chains: 1; bounding box: 74×49×71 Å

InterPro domains:
  IPR001128 Cytochrome P450 [PF00067] (47-134)
  IPR002401 Cytochrome P450, E-class, group I [PR00463] (5-31)
  IPR002401 Cytochrome P450, E-class, group I [PR00463] (69-93)
  IPR036396 Cytochrome P450 superfamily [G3DSA:1.10.630.10] (1-177)
  IPR036396 Cytochrome P450 superfamily [SSF48264] (3-164)
  IPR050364 Cytochrome P450 monooxygenase, fungi [PTHR46300] (51-182)

Organism: NCBI:txid2498619

Sequence (188 aa):
MFSTLQGQFLAISLYPDVLKKAQAELDTVRVGPNRLPDYSDHKSLVHIDAIDDELHGYFILAGTVLLPNMWAIMHDPETYPDSDEFRPERYILDGKIDATEGHTMCPGRYFALAGLIINIASVLHVFYIGPPLDEEGRPFKVNPGMTDGIMSYPEDTRCTVQPRSAGAEALIMASAQQAKSHSDHVSR

Nearest PDB structures (foldseek):
  2y65-assembly2_B-2  TM=2.448E-01  e=5.674E+00  Drosophila melanogaster

Secondary structure (DSSP, 8-state):
-HHHHHHHHHHHHH-HHHHHHHHHHHHHSTT-TTS---TTTGGG-TTTTT--EEETTEEE-TT------HHHHHT-TTTSTTTTS--GGGGEETTEE-----SS--TTHHHHHHHHHHHHHHHHHHEEEE--B-TTS-B------B--SSS--BS----EEEESSHHHHHHHHHHHHHHHHHHHHH--